Protein AF-A0A8J2H6V8-F1 (afdb_monomer)

pLDDT: mean 83.76, std 10.97, range [44.09, 97.0]

Sequence (229 aa):
MLDKIFKNINGFLVCEIEKPVNLQKLNYLKLNHKGMLHTDIIQEKVHLNEYVHLINYEDDSNKNGKIIVKICEKTFRPFFTIDQETSFYSELVKITKKVIINNDDDKNNVKISYDTIDSLEFDKILSLYNLFLRCAKDSKKYPTLPEYLEYVSRKKKFNRDLVTIFPPDVYASLEDVHSRYQNVMETVDVNKLIEVFKRYAKRLERIKEEVVLKFNNDHAFNEFITWEE

Organism: Cotesia congregata (NCBI:txid51543)

Radius of gyration: 20.96 Å; Cα contacts (8 Å, |Δi|>4): 276; chains: 1; bounding box: 56×46×58 Å

Foldseek 3Di:
DVCQFAPDDPNAGAPHGDFLVCQLVCLVVVDDPPDDDDPCSSVDQHDLVVAEDEAWAQAPPPDDDDPPFDAQLQQRAGAQAPAAQGGPQVVSQVRTWDWDWDCPPPSRDIDIDTHHDPHDPPLSYLRLSVLQLVLCLVVVHRDDLVSSVVSSCVVQQDDVNHGYHHHPCVSVVNVVSSVSSCVSPPPPRSVNSNVSCVQPVD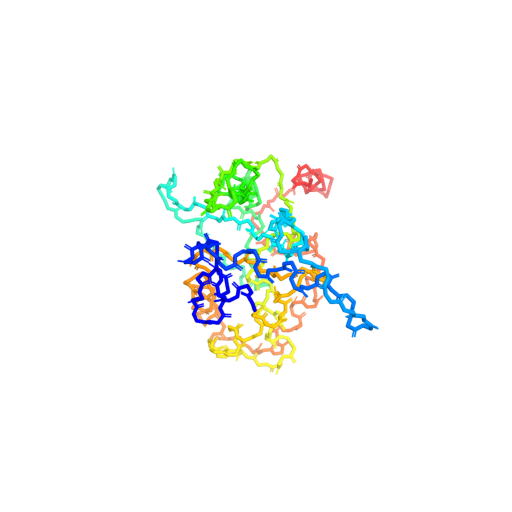VLSSNVRSPRYDDPDPVSVVVVVVVSD

Mean predicted aligned error: 7.56 Å

Structure (mmCIF, N/CA/C/O backbone):
data_AF-A0A8J2H6V8-F1
#
_entry.id   AF-A0A8J2H6V8-F1
#
loop_
_atom_site.group_PDB
_atom_site.id
_atom_site.type_symbol
_atom_site.label_atom_id
_atom_site.label_alt_id
_atom_site.label_comp_id
_atom_site.label_asym_id
_atom_site.label_entity_id
_atom_site.label_seq_id
_atom_site.pdbx_PDB_ins_code
_atom_site.Cartn_x
_atom_site.Cartn_y
_atom_site.Cartn_z
_atom_site.occupancy
_atom_site.B_iso_or_equiv
_atom_site.auth_seq_id
_atom_site.auth_comp_id
_atom_site.auth_asym_id
_atom_site.auth_atom_id
_atom_site.pdbx_PDB_model_num
ATOM 1 N N . MET A 1 1 ? -17.192 -6.902 11.670 1.00 83.69 1 MET A N 1
ATOM 2 C CA . MET A 1 1 ? -17.424 -6.124 12.908 1.00 83.69 1 MET A CA 1
ATOM 3 C C . MET A 1 1 ? -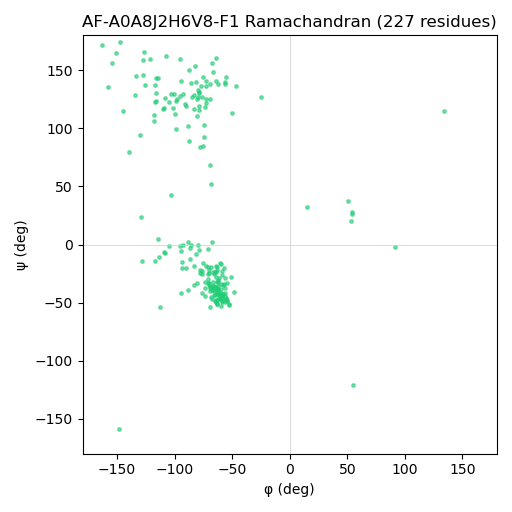16.662 -4.802 12.896 1.00 83.69 1 MET A C 1
ATOM 5 O O . MET A 1 1 ? -17.266 -3.790 13.221 1.00 83.69 1 MET A O 1
ATOM 9 N N . LEU A 1 2 ? -15.381 -4.786 12.505 1.00 90.06 2 LEU A N 1
ATOM 10 C CA . LEU A 1 2 ? -14.598 -3.548 12.342 1.00 90.06 2 LEU A CA 1
ATOM 11 C C . LEU A 1 2 ? -15.128 -2.614 11.238 1.00 90.06 2 LEU A C 1
ATOM 13 O O . LEU A 1 2 ? -15.033 -1.404 11.375 1.00 90.06 2 LEU A O 1
ATOM 17 N N . ASP A 1 3 ? -15.776 -3.164 10.212 1.00 89.75 3 ASP A N 1
ATOM 18 C CA . ASP A 1 3 ? -16.578 -2.454 9.199 1.00 89.75 3 ASP A CA 1
ATOM 19 C C . ASP A 1 3 ? -17.763 -1.661 9.766 1.00 89.75 3 ASP A C 1
ATOM 21 O O . ASP A 1 3 ? -18.329 -0.813 9.087 1.00 89.75 3 ASP A O 1
ATOM 25 N N . LYS A 1 4 ? -18.159 -1.944 11.011 1.00 88.69 4 LYS A N 1
ATOM 26 C CA . LYS A 1 4 ? -19.158 -1.168 11.747 1.00 88.69 4 LYS A CA 1
ATOM 27 C C . LYS A 1 4 ? -18.524 -0.115 12.653 1.00 88.69 4 LYS A C 1
ATOM 29 O O . LYS A 1 4 ? -19.277 0.544 13.354 1.00 88.69 4 LYS A O 1
ATOM 34 N N . ILE A 1 5 ? -17.197 -0.008 12.717 1.00 90.12 5 ILE A N 1
ATOM 35 C CA . ILE A 1 5 ? -16.459 0.943 13.568 1.00 90.12 5 ILE A CA 1
ATOM 36 C C . ILE A 1 5 ? -15.748 1.963 12.680 1.00 90.12 5 ILE A C 1
ATOM 38 O O . ILE A 1 5 ? -15.950 3.165 12.850 1.00 90.12 5 ILE A O 1
ATOM 42 N N . PHE A 1 6 ? -14.957 1.470 11.727 1.00 93.19 6 PHE A N 1
ATOM 43 C CA . PHE A 1 6 ? -14.242 2.267 10.739 1.00 93.19 6 PHE A CA 1
ATOM 44 C C . PHE A 1 6 ? -15.106 2.541 9.515 1.00 93.19 6 PHE A C 1
ATOM 46 O O . PHE A 1 6 ? -15.923 1.704 9.123 1.00 93.19 6 PHE A O 1
ATOM 53 N N . LYS A 1 7 ? -14.865 3.684 8.878 1.00 94.44 7 LYS A N 1
ATOM 54 C CA . LYS A 1 7 ? -15.446 4.014 7.581 1.00 94.44 7 LYS A CA 1
ATOM 55 C C . LYS A 1 7 ? -14.945 3.042 6.516 1.00 94.44 7 LYS A C 1
ATOM 57 O O . LYS A 1 7 ? -13.767 2.677 6.482 1.00 94.44 7 LYS A O 1
ATOM 62 N N . ASN A 1 8 ? -15.847 2.654 5.622 1.00 93.31 8 ASN A N 1
ATOM 63 C CA . ASN A 1 8 ? -15.527 1.868 4.440 1.00 93.31 8 ASN A CA 1
ATOM 64 C C . ASN A 1 8 ? -15.557 2.765 3.196 1.00 93.31 8 ASN A C 1
ATOM 66 O O . ASN A 1 8 ? -16.581 3.384 2.908 1.00 93.31 8 ASN A O 1
ATOM 70 N N . ILE A 1 9 ? -14.448 2.824 2.461 1.00 91.31 9 ILE A N 1
ATOM 71 C CA . ILE A 1 9 ? -14.343 3.523 1.179 1.00 91.31 9 ILE A CA 1
ATOM 72 C C . ILE A 1 9 ? -14.012 2.480 0.117 1.00 91.31 9 ILE A C 1
ATOM 74 O O . ILE A 1 9 ? -12.923 1.913 0.121 1.00 91.31 9 ILE A O 1
ATOM 78 N N . ASN A 1 10 ? -14.956 2.209 -0.788 1.00 88.31 10 ASN A N 1
ATOM 79 C CA . ASN A 1 10 ? -14.769 1.303 -1.928 1.00 88.31 10 ASN A CA 1
ATOM 80 C C . ASN A 1 10 ? -14.185 -0.076 -1.549 1.00 88.31 10 ASN A C 1
ATOM 82 O O . ASN A 1 10 ? -13.367 -0.639 -2.273 1.00 88.31 10 ASN A O 1
ATOM 86 N N . GLY A 1 11 ? -14.591 -0.626 -0.399 1.00 88.81 11 GLY A N 1
ATOM 87 C CA . GLY A 1 11 ? -14.127 -1.925 0.097 1.00 88.81 11 GLY A CA 1
ATOM 88 C C . GLY A 1 11 ? -12.894 -1.873 1.006 1.00 88.81 11 GLY A C 1
ATOM 89 O O . GLY A 1 11 ? -12.494 -2.920 1.522 1.00 88.81 11 GLY A O 1
ATOM 90 N N . PHE A 1 12 ? -12.317 -0.694 1.247 1.00 94.38 12 PHE A N 1
ATOM 91 C CA . PHE A 1 12 ? -11.203 -0.482 2.174 1.00 94.38 12 PHE A CA 1
ATOM 92 C C . PHE A 1 12 ? -11.707 0.089 3.499 1.00 94.38 12 PHE A C 1
ATOM 94 O O . PHE A 1 12 ? -12.433 1.080 3.515 1.00 94.38 12 PHE A O 1
ATOM 101 N N . LEU A 1 13 ? -11.311 -0.520 4.620 1.00 95.62 13 LEU A N 1
ATOM 102 C CA . LEU A 1 13 ? -11.502 0.087 5.938 1.00 95.62 13 LEU A CA 1
ATOM 103 C C . LEU A 1 13 ? -10.420 1.138 6.138 1.00 95.62 13 LEU A C 1
ATOM 105 O O . LEU A 1 13 ? -9.241 0.791 6.106 1.00 95.62 13 LEU A O 1
ATOM 109 N N . VAL A 1 14 ? -10.806 2.395 6.322 1.00 94.81 14 VAL A N 1
ATOM 110 C CA . VAL A 1 14 ? -9.852 3.505 6.427 1.00 94.81 14 VAL A CA 1
ATOM 111 C C . VAL A 1 14 ? -9.740 4.035 7.850 1.00 94.81 14 VAL A C 1
ATOM 113 O O . VAL A 1 14 ? -10.624 3.790 8.670 1.00 94.81 14 VAL A O 1
ATOM 116 N N . CYS A 1 15 ? -8.662 4.767 8.140 1.00 92.06 15 CYS A N 1
ATOM 117 C CA . CYS A 1 15 ? -8.374 5.412 9.426 1.00 92.06 15 CYS A CA 1
ATOM 118 C C . CYS A 1 15 ? -9.331 6.585 9.744 1.00 92.06 15 CYS A C 1
ATOM 120 O O . CYS A 1 15 ? -8.900 7.683 10.077 1.00 92.06 15 CYS A O 1
ATOM 122 N N . GLU A 1 16 ? -10.639 6.351 9.663 1.00 91.31 16 GLU A N 1
ATOM 123 C CA . GLU A 1 16 ? -11.709 7.261 10.067 1.00 91.31 16 GLU A CA 1
ATOM 124 C C . GLU A 1 16 ? -12.752 6.468 10.865 1.00 91.31 16 GLU A C 1
ATOM 126 O O . GLU A 1 16 ? -13.229 5.423 10.416 1.00 91.31 16 GLU A O 1
ATOM 131 N N . ILE A 1 17 ? -13.114 6.947 12.057 1.00 89.31 17 ILE A N 1
ATOM 132 C CA . ILE A 1 17 ? -14.094 6.285 12.928 1.00 89.31 17 ILE A CA 1
ATOM 133 C C . ILE A 1 17 ? -15.494 6.809 12.606 1.00 89.31 17 ILE A C 1
ATOM 135 O O . ILE A 1 17 ? -15.770 7.992 12.775 1.00 89.31 17 ILE A O 1
ATOM 139 N N . GLU A 1 18 ? -16.394 5.922 12.182 1.00 89.44 18 GLU A N 1
ATOM 140 C CA . GLU A 1 18 ? -17.784 6.274 11.865 1.00 89.44 18 GLU A CA 1
ATOM 141 C C . GLU A 1 18 ? -18.709 6.041 13.069 1.00 89.44 18 GLU A C 1
ATOM 143 O O . GLU A 1 18 ? -19.607 6.834 13.348 1.00 89.44 18 GLU A O 1
ATOM 148 N N . LYS A 1 19 ? -18.520 4.927 13.790 1.00 86.88 19 LYS A N 1
ATOM 149 C CA . LYS A 1 19 ? -19.426 4.501 14.874 1.00 86.88 19 LYS A CA 1
ATOM 150 C C . LYS A 1 19 ? -18.624 3.950 16.060 1.00 86.88 19 LYS A C 1
ATOM 152 O O . LYS A 1 19 ? -18.547 2.728 16.231 1.00 86.88 19 LYS A O 1
ATOM 157 N N . PRO A 1 20 ? -18.059 4.824 16.916 1.00 84.44 20 PRO A N 1
ATOM 158 C CA . PRO A 1 20 ? -17.198 4.415 18.032 1.00 84.44 20 PRO A CA 1
ATOM 159 C C . PRO A 1 20 ? -17.928 3.526 19.048 1.00 84.44 20 PRO A C 1
ATOM 161 O O . PRO A 1 20 ? -17.333 2.623 19.624 1.00 84.44 20 PRO A O 1
ATOM 164 N N . VAL A 1 21 ? -19.249 3.684 19.186 1.00 83.31 21 VAL A N 1
ATOM 165 C CA . VAL A 1 21 ? -20.106 2.862 20.063 1.00 83.31 21 VAL A CA 1
ATOM 166 C C . VAL A 1 21 ? -20.052 1.358 19.763 1.00 83.31 21 VAL A C 1
ATOM 168 O O . VAL A 1 21 ? -20.397 0.539 20.611 1.00 83.31 21 VAL A O 1
ATOM 171 N N . ASN A 1 22 ? -19.626 0.961 18.559 1.00 86.38 22 ASN A N 1
ATOM 172 C CA . ASN A 1 22 ? -19.495 -0.448 18.195 1.00 86.38 22 ASN A CA 1
ATOM 173 C C . ASN A 1 22 ? -18.190 -1.086 18.694 1.00 86.38 22 ASN A C 1
ATOM 175 O O . ASN A 1 22 ? -18.074 -2.307 18.605 1.00 86.38 22 ASN A O 1
ATOM 179 N N . LEU A 1 23 ? -17.252 -0.307 19.249 1.00 85.81 23 LEU A N 1
ATOM 180 C CA . LEU A 1 23 ? -15.971 -0.796 19.767 1.00 85.81 23 LEU A CA 1
ATOM 181 C C . LEU A 1 23 ? -16.167 -1.911 20.799 1.00 85.81 23 LEU A C 1
ATOM 183 O O . LEU A 1 23 ? -15.572 -2.975 20.669 1.00 85.81 23 LEU A O 1
ATOM 187 N N . GLN A 1 24 ? -17.073 -1.713 21.763 1.00 82.56 24 GLN A N 1
ATOM 188 C CA . GLN A 1 24 ? -17.358 -2.683 22.831 1.00 82.56 24 GLN A CA 1
ATOM 189 C C . GLN A 1 24 ? -17.821 -4.044 22.301 1.00 82.56 24 GLN A C 1
ATOM 191 O O . GLN A 1 24 ? -17.661 -5.063 22.967 1.00 82.56 24 GLN A O 1
ATOM 196 N N . LYS A 1 25 ? -18.362 -4.098 21.076 1.00 85.00 25 LYS A N 1
ATOM 197 C CA . LYS A 1 25 ? -18.780 -5.363 20.472 1.00 85.00 25 LYS A CA 1
ATOM 198 C C . LYS A 1 25 ? -17.585 -6.265 20.141 1.00 85.00 25 LYS A C 1
ATOM 200 O O . LYS A 1 25 ? -17.770 -7.470 20.016 1.00 85.00 25 LYS A O 1
ATOM 205 N N . LEU A 1 26 ? -16.366 -5.731 20.049 1.00 85.75 26 LEU A N 1
ATOM 206 C CA . LEU A 1 26 ? -15.169 -6.550 19.842 1.00 85.75 26 LEU A CA 1
ATOM 207 C C . LEU A 1 26 ? -14.896 -7.500 21.020 1.00 85.75 26 LEU A C 1
ATOM 209 O O . LEU A 1 26 ? -14.343 -8.570 20.788 1.00 85.75 26 LEU A O 1
ATOM 213 N N . ASN A 1 27 ? -15.388 -7.210 22.234 1.00 80.56 27 ASN A N 1
ATOM 214 C CA . ASN A 1 27 ? -15.312 -8.150 23.363 1.00 80.56 27 ASN A CA 1
ATOM 215 C C . ASN A 1 27 ? -16.005 -9.489 23.073 1.00 80.56 27 ASN A C 1
ATOM 217 O O . ASN A 1 27 ? -15.595 -10.519 23.604 1.00 80.56 27 ASN A O 1
ATOM 221 N N . TYR A 1 28 ? -16.999 -9.520 22.174 1.00 79.88 28 TYR A N 1
ATOM 222 C CA . TYR A 1 28 ? -17.628 -10.778 21.767 1.00 79.88 28 TYR A CA 1
ATOM 223 C C . TYR A 1 28 ? -16.658 -11.727 21.035 1.00 79.88 28 TYR A C 1
ATOM 225 O O . TYR A 1 28 ? -16.930 -12.923 20.970 1.00 79.88 28 TYR A O 1
ATOM 233 N N . LEU A 1 29 ? -15.530 -11.231 20.506 1.00 79.62 29 LEU A N 1
ATOM 234 C CA . LEU A 1 29 ? -14.501 -12.057 19.859 1.00 79.62 29 LEU A CA 1
ATOM 235 C C . LEU A 1 29 ? -13.629 -12.822 20.866 1.00 79.62 29 LEU A C 1
ATOM 237 O O . LEU A 1 29 ? -13.063 -13.849 20.508 1.00 79.62 29 LEU A O 1
ATOM 241 N N . LYS A 1 30 ? -13.542 -12.357 22.120 1.00 73.69 30 LYS A N 1
ATOM 242 C CA . LYS A 1 30 ? -12.790 -13.019 23.204 1.00 73.69 30 LYS A CA 1
ATOM 243 C C . LYS A 1 30 ? -13.553 -14.208 23.815 1.00 73.69 30 LYS A C 1
ATOM 245 O O . LYS A 1 30 ? -13.028 -14.917 24.671 1.00 73.69 30 LYS A O 1
ATOM 250 N N . LEU A 1 31 ? -14.798 -14.438 23.392 1.00 72.19 31 LEU A N 1
ATOM 251 C CA . LEU A 1 31 ? -15.684 -15.444 23.971 1.00 72.19 31 LEU A CA 1
ATOM 252 C C . LEU A 1 31 ? -15.377 -16.856 23.471 1.00 72.19 31 LEU A C 1
ATOM 254 O O . LEU A 1 31 ? -15.428 -17.135 22.276 1.00 72.19 31 LEU A O 1
ATOM 258 N N . ASN A 1 32 ? -15.179 -17.786 24.406 1.00 66.31 32 ASN A N 1
ATOM 259 C CA . ASN A 1 32 ? -15.188 -19.213 24.104 1.00 66.31 32 ASN A CA 1
ATOM 260 C C . ASN A 1 32 ? -16.640 -19.723 24.083 1.00 66.31 32 ASN A C 1
ATOM 262 O O . ASN A 1 32 ? -17.324 -19.712 25.104 1.00 66.31 32 ASN A O 1
ATOM 266 N N . HIS A 1 33 ? -17.110 -20.201 22.928 1.00 62.25 33 HIS A N 1
ATOM 267 C CA . HIS A 1 33 ? -18.506 -20.611 22.703 1.00 62.25 33 HIS A CA 1
ATOM 268 C C . HIS A 1 33 ? -18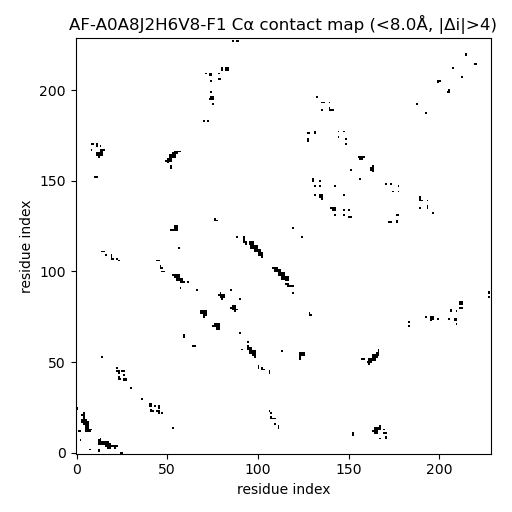.963 -21.858 23.488 1.00 62.25 33 HIS A C 1
ATOM 270 O O . HIS A 1 33 ? -20.089 -22.315 23.306 1.00 62.25 33 HIS A O 1
ATOM 276 N N . LYS A 1 34 ? -18.106 -22.446 24.331 1.00 67.44 34 LYS A N 1
ATOM 277 C CA . LYS A 1 34 ? -18.397 -23.687 25.066 1.00 67.44 34 LYS A CA 1
ATOM 278 C C . LYS A 1 34 ? -19.136 -23.492 26.403 1.00 67.44 34 LYS A C 1
ATOM 280 O O . LYS A 1 34 ? -19.418 -24.492 27.056 1.00 67.44 34 LYS A O 1
ATOM 285 N N . GLY A 1 35 ? -19.464 -22.264 26.820 1.00 62.62 35 GLY A N 1
ATOM 286 C CA . GLY A 1 35 ? -20.105 -21.992 28.119 1.00 62.62 35 GLY A CA 1
ATOM 287 C C . GLY A 1 35 ? -21.069 -20.801 28.128 1.00 62.62 35 GLY A C 1
ATOM 288 O O . GLY A 1 35 ? -21.203 -20.085 27.136 1.00 62.62 35 GLY A O 1
ATOM 289 N N . MET A 1 36 ? -21.757 -20.602 29.261 1.00 62.59 36 MET A N 1
ATOM 290 C CA . MET A 1 36 ? -22.581 -19.410 29.502 1.00 62.59 36 MET A CA 1
ATOM 291 C C . MET A 1 36 ? -21.714 -18.147 29.485 1.00 62.59 36 MET A C 1
ATOM 293 O O . MET A 1 36 ? -20.615 -18.128 30.033 1.00 62.59 36 MET A O 1
ATOM 297 N N . LEU A 1 37 ? -22.225 -17.092 28.852 1.00 62.72 37 LEU A N 1
ATOM 298 C CA . LEU A 1 37 ? -21.532 -15.814 28.735 1.00 62.72 37 LEU A CA 1
ATOM 299 C C . LEU A 1 37 ? -21.543 -15.090 30.080 1.00 62.72 37 LEU A C 1
ATOM 301 O O . LEU A 1 37 ? -22.615 -14.795 30.610 1.00 62.72 37 LEU A O 1
ATOM 305 N N . HIS A 1 38 ? -20.366 -14.772 30.611 1.00 63.44 38 HIS A N 1
ATOM 306 C CA . HIS A 1 38 ? -20.277 -13.894 31.768 1.00 63.44 38 HIS A CA 1
ATOM 307 C C . HIS A 1 38 ? -20.583 -12.441 31.350 1.00 63.44 38 HIS A C 1
ATOM 309 O O . HIS A 1 38 ? -20.159 -11.966 30.294 1.00 63.44 38 HIS A O 1
ATOM 315 N N . THR A 1 39 ? -21.387 -11.741 32.153 1.00 61.50 39 THR A N 1
ATOM 316 C CA . THR A 1 39 ? -21.876 -10.376 31.869 1.00 61.50 39 THR A CA 1
ATOM 317 C C . THR A 1 39 ? -20.796 -9.295 31.981 1.00 61.50 39 THR A C 1
ATOM 319 O O . THR A 1 39 ? -20.956 -8.197 31.452 1.00 61.50 39 THR A O 1
ATOM 322 N N . ASP A 1 40 ? -19.701 -9.600 32.667 1.00 65.38 40 ASP A N 1
ATOM 323 C CA . ASP A 1 40 ? -18.508 -8.768 32.855 1.00 65.38 40 ASP A CA 1
ATOM 324 C C . ASP A 1 40 ? -17.666 -8.609 31.575 1.00 65.38 40 ASP A C 1
ATOM 326 O O . ASP A 1 40 ? -17.013 -7.581 31.405 1.00 65.38 40 ASP A O 1
ATOM 330 N N . ILE A 1 41 ? -17.749 -9.542 30.620 1.00 65.62 41 ILE A N 1
ATOM 331 C CA . ILE A 1 41 ? -16.973 -9.502 29.364 1.00 65.62 41 ILE A CA 1
ATOM 332 C C . ILE A 1 41 ? -17.326 -8.274 28.513 1.00 65.62 41 ILE A C 1
ATOM 334 O O . ILE A 1 41 ? -16.472 -7.694 27.850 1.00 65.62 41 ILE A O 1
ATOM 338 N N . ILE A 1 42 ? -18.576 -7.804 28.565 1.00 65.75 42 ILE A N 1
ATOM 339 C CA . ILE A 1 42 ? -18.991 -6.572 27.873 1.00 65.75 42 ILE A CA 1
ATOM 340 C C . ILE A 1 42 ? -18.393 -5.327 28.556 1.00 65.75 42 ILE A C 1
ATOM 342 O O . ILE A 1 42 ? -18.197 -4.303 27.903 1.00 65.75 42 ILE A O 1
ATOM 346 N N . GLN A 1 43 ? -18.071 -5.410 29.850 1.00 68.56 43 GLN A N 1
ATOM 347 C CA . GLN A 1 43 ? -17.517 -4.297 30.624 1.00 68.56 43 GLN A CA 1
ATOM 348 C C . GLN A 1 43 ? -15.996 -4.144 30.461 1.00 68.56 43 GLN A C 1
ATOM 350 O O . GLN A 1 43 ? -15.471 -3.049 30.727 1.00 68.56 43 GLN A O 1
ATOM 355 N N . GLU A 1 44 ? -15.302 -5.191 29.994 1.00 76.81 44 GLU A N 1
ATOM 356 C CA . GLU A 1 44 ? -13.871 -5.151 29.686 1.00 76.81 44 GLU A CA 1
ATOM 357 C C . GLU A 1 44 ? -13.576 -4.043 28.668 1.00 76.81 44 GLU A C 1
ATOM 359 O O . GLU A 1 44 ? -14.337 -3.774 27.733 1.00 76.81 44 GLU A O 1
ATOM 364 N N . LYS A 1 45 ? -12.468 -3.336 28.873 1.00 78.88 45 LYS A N 1
ATOM 365 C CA . LYS A 1 45 ? -12.040 -2.301 27.944 1.00 78.88 45 LYS A CA 1
ATOM 366 C C . LYS A 1 45 ? -11.435 -2.963 26.704 1.00 78.88 45 LYS A C 1
ATOM 368 O O . LYS A 1 45 ? -10.530 -3.780 26.805 1.00 78.88 45 LYS A O 1
ATOM 373 N N . VAL A 1 46 ? -11.927 -2.583 25.531 1.00 83.81 46 VAL A N 1
ATOM 374 C CA .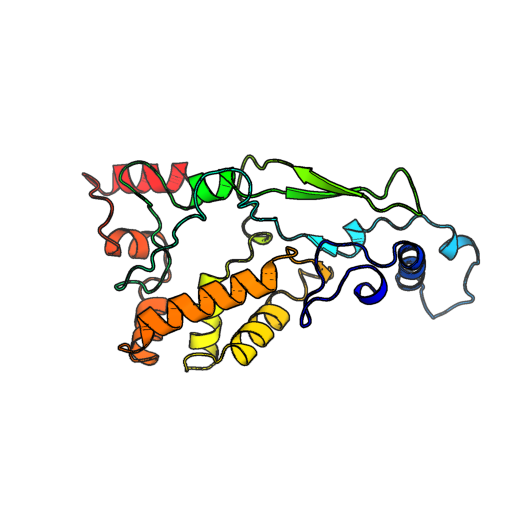 VAL A 1 46 ? -11.364 -3.016 24.248 1.00 83.81 46 VAL A CA 1
ATOM 375 C C . VAL A 1 46 ? -10.183 -2.117 23.910 1.00 83.81 46 VAL A C 1
ATOM 377 O O . VAL A 1 46 ? -10.359 -0.905 23.880 1.00 83.81 46 VAL A O 1
ATOM 380 N N . HIS A 1 47 ? -9.018 -2.677 23.594 1.00 87.31 47 HIS A N 1
ATOM 381 C CA . HIS A 1 47 ? -7.897 -1.930 23.018 1.00 87.31 47 HIS A CA 1
ATOM 382 C C . HIS A 1 47 ? -7.879 -2.162 21.506 1.00 87.31 47 HIS A C 1
ATOM 384 O O . HIS A 1 47 ? -7.653 -3.281 21.054 1.00 87.31 47 HIS A O 1
ATOM 390 N N . LEU A 1 48 ? -8.154 -1.131 20.697 1.00 88.12 48 LEU A N 1
ATOM 391 C CA . LEU A 1 48 ? -8.372 -1.329 19.255 1.00 88.12 48 LEU A CA 1
ATOM 392 C C . LEU A 1 48 ? -7.123 -1.874 18.549 1.00 88.12 48 LEU A C 1
ATOM 394 O O . LEU A 1 48 ? -7.244 -2.687 17.635 1.00 88.12 48 LEU A O 1
ATOM 398 N N . ASN A 1 49 ? -5.941 -1.496 19.043 1.00 89.50 49 ASN A N 1
ATOM 399 C CA . ASN A 1 49 ? -4.636 -1.957 18.565 1.00 89.50 49 ASN A CA 1
ATOM 400 C C . ASN A 1 49 ? -4.430 -3.483 18.692 1.00 89.50 49 ASN A C 1
ATOM 402 O O . ASN A 1 49 ? -3.555 -4.022 18.025 1.00 89.50 49 ASN A O 1
ATOM 406 N N . GLU A 1 50 ? -5.247 -4.197 19.479 1.00 90.06 50 GLU A N 1
ATOM 407 C CA . GLU A 1 50 ? -5.238 -5.671 19.540 1.00 90.06 50 GLU A CA 1
ATOM 408 C C . GLU A 1 50 ? -5.898 -6.331 18.317 1.00 90.06 50 GLU A C 1
ATOM 410 O O . GLU A 1 50 ? -5.718 -7.524 18.091 1.00 90.06 50 GLU A O 1
ATOM 415 N N . TYR A 1 51 ? -6.674 -5.578 17.529 1.00 91.31 51 TYR A N 1
ATOM 416 C CA . TYR A 1 51 ? -7.486 -6.108 16.424 1.00 91.31 51 TYR A CA 1
ATOM 417 C C . TYR A 1 51 ? -7.070 -5.573 15.054 1.00 91.31 51 TYR A C 1
ATOM 419 O O . TYR A 1 51 ? -7.517 -6.095 14.026 1.00 91.31 51 TYR A O 1
ATOM 427 N N . VAL A 1 52 ? -6.257 -4.513 15.024 1.00 93.88 52 VAL A N 1
ATOM 428 C CA . VAL A 1 52 ? -5.964 -3.766 13.800 1.00 93.88 52 VAL A CA 1
ATOM 429 C C . VAL A 1 52 ? -4.476 -3.604 13.538 1.00 93.88 52 VAL A C 1
ATOM 431 O O . VAL A 1 52 ? -3.672 -3.425 14.445 1.00 93.88 52 VAL A O 1
ATOM 434 N N . HIS A 1 53 ? -4.128 -3.609 12.256 1.00 95.06 53 HIS A N 1
ATOM 435 C CA . HIS A 1 53 ? -2.823 -3.212 11.754 1.00 95.06 53 HIS A CA 1
ATOM 436 C C . HIS A 1 53 ? -2.969 -1.894 10.993 1.00 95.06 53 HIS A C 1
ATOM 438 O O . HIS A 1 53 ? -3.668 -1.836 9.983 1.00 95.06 53 HIS A O 1
ATOM 444 N N . LEU A 1 54 ? -2.324 -0.842 11.487 1.00 94.38 54 LEU A N 1
ATOM 445 C CA . LEU A 1 54 ? -2.416 0.500 10.918 1.00 94.38 54 LEU A CA 1
ATOM 446 C C . LEU A 1 54 ? -1.309 0.706 9.887 1.00 94.38 54 LEU A C 1
ATOM 448 O O . LEU A 1 54 ? -0.127 0.593 10.215 1.00 94.38 54 LEU A O 1
ATOM 452 N N . ILE A 1 55 ? -1.706 1.007 8.655 1.00 94.25 55 ILE A N 1
ATOM 453 C CA . ILE A 1 55 ? -0.796 1.476 7.609 1.00 94.25 55 ILE A CA 1
ATOM 454 C C . ILE A 1 55 ? -0.447 2.938 7.892 1.00 94.25 55 ILE A C 1
ATOM 456 O O . ILE A 1 55 ? -1.291 3.702 8.365 1.00 94.25 55 ILE A O 1
ATOM 460 N N . ASN A 1 56 ? 0.795 3.323 7.607 1.00 90.75 56 ASN A N 1
ATOM 461 C CA . ASN A 1 56 ? 1.220 4.710 7.762 1.00 90.75 56 ASN A CA 1
ATOM 462 C C . ASN A 1 56 ? 0.495 5.625 6.763 1.00 90.75 56 ASN A C 1
ATOM 464 O O . ASN A 1 56 ? 0.154 5.211 5.657 1.00 90.75 56 ASN A O 1
ATOM 468 N N . TYR A 1 57 ? 0.264 6.871 7.166 1.00 86.44 57 TYR A N 1
ATOM 469 C CA . TYR A 1 57 ? -0.421 7.879 6.365 1.00 86.44 57 TYR A CA 1
ATOM 470 C C . TYR A 1 57 ? 0.604 8.739 5.624 1.00 86.44 57 TYR A C 1
ATOM 472 O O . TYR A 1 57 ? 1.524 9.255 6.250 1.00 86.44 57 TYR A O 1
ATOM 480 N N . GLU A 1 58 ? 0.471 8.895 4.312 1.00 84.00 58 GLU A N 1
ATOM 481 C CA . GLU A 1 58 ? 1.317 9.802 3.529 1.00 84.00 58 GLU A CA 1
ATOM 482 C C . GLU A 1 58 ? 0.653 11.189 3.541 1.00 84.00 58 GLU A C 1
ATOM 484 O O . GLU A 1 58 ? -0.358 11.416 2.880 1.00 84.00 58 GLU A O 1
ATOM 489 N N . ASP A 1 59 ? 1.164 12.105 4.371 1.00 71.75 59 ASP A N 1
ATOM 490 C CA . ASP A 1 59 ? 0.585 13.440 4.539 1.00 71.75 59 ASP A CA 1
ATOM 491 C C . ASP A 1 59 ? 1.152 14.423 3.508 1.00 71.75 59 ASP A C 1
ATOM 493 O O . ASP A 1 59 ? 2.128 15.138 3.754 1.00 71.75 59 ASP A O 1
ATOM 497 N N . ASP A 1 60 ? 0.492 14.488 2.355 1.00 63.16 60 ASP A N 1
ATOM 498 C CA . ASP A 1 60 ? 0.829 15.410 1.264 1.00 63.16 60 ASP A CA 1
ATOM 499 C C . ASP A 1 60 ? 0.498 16.887 1.579 1.00 63.16 60 ASP A C 1
ATOM 501 O O . ASP A 1 60 ? 0.799 17.777 0.777 1.00 63.16 60 ASP A O 1
ATOM 505 N N . SER A 1 61 ? -0.113 17.196 2.734 1.00 57.06 61 SER A N 1
ATOM 506 C CA . SER A 1 61 ? -0.577 18.558 3.045 1.00 57.06 61 SER A CA 1
ATOM 507 C C . SER A 1 61 ? 0.546 19.549 3.373 1.00 57.06 61 SER A C 1
ATOM 509 O O . SER A 1 61 ? 0.333 20.760 3.295 1.00 57.06 61 SER A O 1
ATOM 511 N N . ASN A 1 62 ? 1.748 19.069 3.716 1.00 45.50 62 ASN A N 1
ATOM 512 C CA . ASN A 1 62 ? 2.760 19.911 4.356 1.00 45.50 62 ASN A CA 1
ATOM 513 C C . ASN A 1 62 ? 3.807 20.573 3.443 1.00 45.50 62 ASN A C 1
ATOM 515 O O . ASN A 1 62 ? 4.544 21.408 3.960 1.00 45.50 62 ASN A O 1
ATOM 519 N N . LYS A 1 63 ? 3.882 20.318 2.121 1.00 44.53 63 LYS A N 1
ATOM 520 C CA . LYS A 1 63 ? 4.690 21.146 1.182 1.00 44.53 63 LYS A CA 1
ATOM 521 C C . LYS A 1 63 ? 4.222 21.042 -0.275 1.00 44.53 63 LYS A C 1
ATOM 523 O O . LYS A 1 63 ? 4.042 19.943 -0.767 1.00 44.53 63 LYS A O 1
ATOM 528 N N . ASN A 1 64 ? 4.128 22.190 -0.961 1.00 44.09 64 ASN A N 1
ATOM 529 C CA . ASN A 1 64 ? 4.420 22.515 -2.380 1.00 44.09 64 ASN A CA 1
ATOM 530 C C . ASN A 1 64 ? 4.604 21.417 -3.472 1.00 44.09 64 ASN A C 1
ATOM 532 O O . ASN A 1 64 ? 5.315 21.651 -4.447 1.00 44.09 64 ASN A O 1
ATOM 536 N N . GLY A 1 65 ? 3.927 20.274 -3.408 1.00 45.06 65 GLY A N 1
ATOM 537 C CA . GLY A 1 65 ? 3.884 19.286 -4.483 1.00 45.06 65 GLY A CA 1
ATOM 538 C C . GLY A 1 65 ? 4.100 17.871 -3.971 1.00 45.06 65 GLY A C 1
ATOM 539 O O . GLY A 1 65 ? 5.192 17.532 -3.528 1.00 45.06 65 GLY A O 1
ATOM 540 N N . LYS A 1 66 ? 3.055 17.048 -4.106 1.00 57.88 66 LYS A N 1
ATOM 541 C CA . LYS A 1 66 ? 3.092 15.580 -4.165 1.00 57.88 66 LYS A CA 1
ATOM 542 C C . LYS A 1 66 ? 4.452 15.094 -4.669 1.00 57.88 66 LYS A C 1
ATOM 544 O O . LYS A 1 66 ? 4.868 15.545 -5.742 1.00 57.88 66 LYS A O 1
ATOM 549 N N . ILE A 1 67 ? 5.125 14.185 -3.947 1.00 65.94 67 ILE A N 1
ATOM 550 C CA . ILE A 1 67 ? 6.378 13.583 -4.434 1.00 65.94 67 ILE A CA 1
ATOM 551 C C . ILE A 1 67 ? 6.109 13.082 -5.853 1.00 65.94 67 ILE A C 1
ATOM 553 O O . ILE A 1 67 ? 5.285 12.190 -6.074 1.00 65.94 67 ILE A O 1
ATOM 557 N N . ILE A 1 68 ? 6.754 13.701 -6.844 1.00 68.81 68 ILE A N 1
ATOM 558 C CA . ILE A 1 68 ? 6.533 13.334 -8.238 1.00 68.81 68 ILE A CA 1
ATOM 559 C C . ILE A 1 68 ? 7.248 12.010 -8.458 1.00 68.81 68 ILE A C 1
ATOM 561 O O . ILE A 1 68 ? 8.430 11.959 -8.794 1.00 68.81 68 ILE A O 1
ATOM 565 N N . VAL A 1 69 ? 6.508 10.920 -8.279 1.00 75.62 69 VAL A N 1
ATOM 566 C CA . VAL A 1 69 ? 7.031 9.584 -8.523 1.00 75.62 69 VAL A CA 1
ATOM 567 C C . VAL A 1 69 ? 7.129 9.362 -10.026 1.00 75.62 69 VAL A C 1
ATOM 569 O O . VAL A 1 69 ? 6.128 9.134 -10.717 1.00 75.62 69 VAL A O 1
ATOM 572 N N . LYS A 1 70 ? 8.355 9.455 -10.539 1.00 80.94 70 LYS A N 1
ATOM 573 C CA . LYS A 1 70 ? 8.693 9.074 -11.909 1.00 80.94 70 LYS A CA 1
ATOM 574 C C . LYS A 1 70 ? 9.003 7.581 -11.958 1.00 80.94 70 LYS A C 1
ATOM 576 O O . LYS A 1 70 ? 9.676 7.047 -11.078 1.00 80.94 70 LYS A O 1
ATOM 581 N N . ILE A 1 71 ? 8.519 6.918 -13.001 1.00 86.19 71 ILE A N 1
ATOM 582 C CA . ILE A 1 71 ? 8.814 5.511 -13.267 1.00 86.19 71 ILE A CA 1
ATOM 583 C C . ILE A 1 71 ? 10.027 5.435 -14.186 1.00 86.19 71 ILE A C 1
ATOM 585 O O . ILE A 1 71 ? 10.060 6.080 -15.230 1.00 86.19 71 ILE A O 1
ATOM 589 N N . CYS A 1 72 ? 11.016 4.634 -13.807 1.00 87.19 72 CYS A N 1
ATOM 590 C CA . CYS A 1 72 ? 12.143 4.319 -14.667 1.00 87.19 72 CYS A CA 1
ATOM 591 C C . CYS A 1 72 ? 11.692 3.356 -15.769 1.00 87.19 72 CYS A C 1
ATOM 593 O O . CYS A 1 72 ? 11.299 2.228 -15.482 1.00 87.19 72 CYS A O 1
ATOM 595 N N . GLU A 1 73 ? 11.792 3.758 -17.034 1.00 86.75 73 GLU A N 1
ATOM 596 C CA . GLU A 1 73 ? 11.390 2.930 -18.184 1.00 86.75 73 GLU A CA 1
ATOM 597 C C . GLU A 1 73 ? 12.220 1.645 -18.331 1.00 86.75 73 GLU A C 1
ATOM 599 O O . GLU A 1 73 ? 11.772 0.670 -18.929 1.00 86.75 73 GLU A O 1
ATOM 604 N N . LYS A 1 74 ? 13.427 1.610 -17.756 1.00 88.06 74 LYS A N 1
ATOM 605 C CA . LYS A 1 74 ? 14.301 0.431 -17.800 1.00 88.06 74 LYS A CA 1
ATOM 606 C C . LYS A 1 74 ? 13.926 -0.635 -16.779 1.00 88.06 74 LYS A C 1
ATOM 608 O O . LYS A 1 74 ? 14.122 -1.819 -17.035 1.00 88.06 74 LYS A O 1
ATOM 613 N N . THR A 1 75 ? 13.428 -0.223 -15.612 1.00 88.94 75 THR A N 1
ATOM 614 C CA . THR A 1 75 ? 13.140 -1.124 -14.480 1.00 88.94 75 THR A CA 1
ATOM 615 C C . THR A 1 75 ? 11.646 -1.235 -14.166 1.00 88.94 75 THR A C 1
ATOM 617 O O . THR A 1 75 ? 11.245 -2.096 -13.378 1.00 88.94 75 THR A O 1
ATOM 620 N N . PHE A 1 76 ? 10.824 -0.375 -14.776 1.00 88.56 76 PHE A N 1
ATOM 621 C CA . PHE A 1 76 ? 9.384 -0.196 -14.558 1.00 88.56 76 PHE A CA 1
ATOM 622 C C . PHE A 1 76 ? 8.989 0.055 -13.101 1.00 88.56 76 PHE A C 1
ATOM 624 O O . PHE A 1 76 ? 7.871 -0.243 -12.676 1.00 88.56 76 PHE A O 1
ATOM 631 N N . ARG A 1 77 ? 9.904 0.605 -12.306 1.00 88.06 77 ARG A N 1
ATOM 632 C CA . ARG A 1 77 ? 9.692 0.931 -10.894 1.00 88.06 77 ARG A CA 1
ATOM 633 C C . ARG A 1 77 ? 9.923 2.422 -10.662 1.00 88.06 77 ARG A C 1
ATOM 635 O O . ARG A 1 77 ? 10.595 3.052 -11.478 1.00 88.06 77 ARG A O 1
ATOM 642 N N . PRO A 1 78 ? 9.386 2.980 -9.564 1.00 87.25 78 PRO A N 1
ATOM 643 C CA . PRO A 1 78 ? 9.820 4.277 -9.069 1.00 87.25 78 PRO A CA 1
ATOM 644 C C . PRO A 1 78 ? 11.342 4.358 -9.025 1.00 87.25 78 PRO A C 1
ATOM 646 O O . PRO A 1 78 ? 11.981 3.393 -8.591 1.00 87.25 78 PRO A O 1
ATOM 649 N N . PHE A 1 79 ? 11.895 5.484 -9.469 1.00 86.06 79 PHE A N 1
ATOM 650 C CA . PHE A 1 79 ? 13.311 5.765 -9.263 1.00 86.06 79 PHE A CA 1
ATOM 651 C C . PHE A 1 79 ? 13.646 5.711 -7.770 1.00 86.06 79 PHE A C 1
ATOM 653 O O . PHE A 1 79 ? 12.877 6.181 -6.930 1.00 86.06 79 PHE A O 1
ATOM 660 N N . PHE A 1 80 ? 14.787 5.112 -7.446 1.00 83.19 80 PHE A N 1
ATOM 661 C CA . PHE A 1 80 ? 15.306 5.067 -6.086 1.00 83.19 80 PHE A CA 1
ATOM 662 C C . PHE A 1 80 ? 15.810 6.435 -5.640 1.00 83.19 80 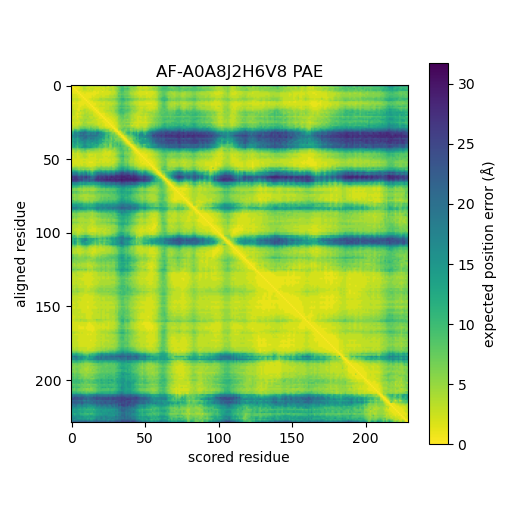PHE A C 1
ATOM 664 O O . PHE A 1 80 ? 15.677 6.770 -4.468 1.00 83.19 80 PHE A O 1
ATOM 671 N N . THR A 1 81 ? 16.358 7.227 -6.560 1.00 79.25 81 THR A N 1
ATOM 672 C CA . THR A 1 81 ? 16.843 8.578 -6.279 1.00 79.25 81 THR A CA 1
ATOM 673 C C . THR A 1 81 ? 16.073 9.635 -7.039 1.00 79.25 81 THR A C 1
ATOM 675 O O . THR A 1 81 ? 15.653 9.437 -8.181 1.00 79.25 81 THR A O 1
ATOM 678 N N . ILE A 1 82 ? 15.874 10.765 -6.370 1.00 74.62 82 ILE A N 1
ATOM 679 C CA . ILE A 1 82 ? 15.207 11.939 -6.930 1.00 74.62 82 ILE A CA 1
ATOM 680 C C . ILE A 1 82 ? 16.247 12.825 -7.626 1.00 74.62 82 ILE A C 1
ATOM 682 O O . ILE A 1 82 ? 15.991 13.338 -8.716 1.00 74.62 82 ILE A O 1
ATOM 686 N N . ASP A 1 83 ? 17.433 12.941 -7.029 1.00 72.06 83 ASP A N 1
ATOM 687 C CA . ASP A 1 83 ? 18.579 13.684 -7.550 1.00 72.06 83 ASP A CA 1
ATOM 688 C C . ASP A 1 83 ? 19.911 13.035 -7.114 1.00 72.06 83 ASP A C 1
ATOM 690 O O . ASP A 1 83 ? 19.948 11.834 -6.843 1.00 72.06 83 ASP A O 1
ATOM 694 N N . GLN A 1 84 ? 21.009 13.805 -7.129 1.00 67.06 84 GLN A N 1
ATOM 695 C CA . GLN A 1 84 ? 22.360 13.331 -6.814 1.00 67.06 84 GLN A CA 1
ATOM 696 C C . GLN A 1 84 ? 22.596 12.991 -5.338 1.00 67.06 84 GLN A C 1
ATOM 698 O O . GLN A 1 84 ? 23.510 12.225 -5.037 1.00 67.06 84 GLN A O 1
ATOM 703 N N . GLU A 1 85 ? 21.783 13.542 -4.442 1.00 70.88 85 GLU A N 1
ATOM 704 C CA . GLU A 1 85 ? 22.014 13.519 -2.995 1.00 70.88 85 GLU A CA 1
ATOM 705 C C . GLU A 1 85 ? 20.796 12.999 -2.218 1.00 70.88 85 GLU A C 1
ATOM 707 O O . GLU A 1 85 ? 20.922 12.639 -1.051 1.00 70.88 85 GLU A O 1
ATOM 712 N N . THR A 1 86 ? 19.628 12.921 -2.862 1.00 76.69 86 THR A N 1
ATOM 713 C CA . THR A 1 86 ? 18.353 12.614 -2.210 1.00 76.69 86 THR A CA 1
ATOM 714 C C . THR A 1 86 ? 17.753 11.310 -2.723 1.00 76.69 86 THR A C 1
ATOM 716 O O . THR A 1 86 ? 17.448 11.157 -3.918 1.00 76.69 86 THR A O 1
ATOM 719 N N . SER A 1 87 ? 17.510 10.371 -1.806 1.00 81.44 87 SER A N 1
ATOM 720 C CA . SER A 1 87 ? 16.741 9.169 -2.108 1.00 81.44 87 SER A CA 1
ATOM 721 C C . SER A 1 87 ? 15.234 9.434 -2.024 1.00 81.44 87 SER A C 1
ATOM 723 O O . SER A 1 87 ? 14.743 10.300 -1.297 1.00 81.44 87 SER A O 1
ATOM 725 N N . PHE A 1 88 ? 14.467 8.637 -2.764 1.00 82.25 88 PHE A N 1
ATOM 726 C CA . PHE A 1 88 ? 13.014 8.601 -2.645 1.00 82.25 88 PHE A CA 1
ATOM 727 C C . PHE A 1 88 ? 12.570 8.259 -1.215 1.00 82.25 88 PHE A C 1
ATOM 729 O O . PHE A 1 88 ? 11.545 8.756 -0.754 1.00 82.25 88 PHE A O 1
ATOM 736 N N . TYR A 1 89 ? 13.333 7.424 -0.505 1.00 82.88 89 TYR A N 1
ATOM 737 C CA . TYR A 1 89 ? 12.988 6.981 0.840 1.00 82.88 89 TYR A CA 1
ATOM 738 C C . TYR A 1 89 ? 13.187 8.081 1.880 1.00 82.88 89 TYR A C 1
ATOM 740 O O . TYR A 1 89 ? 12.335 8.218 2.756 1.00 82.88 89 TYR A O 1
ATOM 748 N N . SER A 1 90 ? 14.225 8.911 1.757 1.00 83.94 90 SER A N 1
ATOM 749 C CA . SER A 1 90 ? 14.429 10.035 2.676 1.00 83.94 90 SER A CA 1
ATOM 750 C C . SER A 1 90 ? 13.322 11.087 2.530 1.00 83.94 90 SER A C 1
ATOM 752 O O . SER A 1 90 ? 12.873 11.644 3.530 1.00 83.94 90 SER A O 1
ATOM 754 N N . GLU A 1 91 ? 12.815 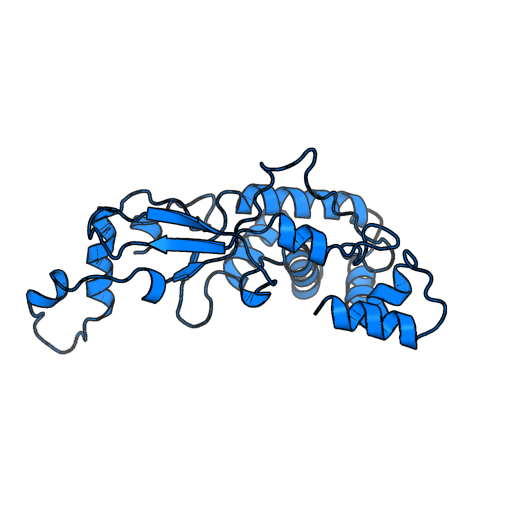11.332 1.316 1.00 84.50 91 GLU A N 1
ATOM 755 C CA . GLU A 1 91 ? 11.616 12.168 1.129 1.00 84.50 91 GLU A CA 1
ATOM 756 C C . GLU A 1 91 ? 10.348 11.484 1.645 1.00 84.50 91 GLU A C 1
ATOM 758 O O . GLU A 1 91 ? 9.528 12.125 2.304 1.00 84.50 91 GLU A O 1
ATOM 763 N N . LEU A 1 92 ? 10.211 10.173 1.424 1.00 85.19 92 LEU A N 1
ATOM 764 C CA . LEU A 1 92 ? 9.078 9.410 1.941 1.00 85.19 92 LEU A CA 1
ATOM 765 C C . LEU A 1 92 ? 9.005 9.482 3.474 1.00 85.19 92 LEU A C 1
ATOM 767 O O . LEU A 1 92 ? 7.919 9.690 4.006 1.00 85.19 92 LEU A O 1
ATOM 771 N N . VAL A 1 93 ? 10.134 9.388 4.189 1.00 88.06 93 VAL A N 1
ATOM 772 C CA . VAL A 1 93 ? 10.194 9.564 5.657 1.00 88.06 93 VAL A CA 1
ATOM 773 C C . VAL A 1 93 ? 9.619 10.915 6.080 1.00 88.06 93 VAL A C 1
ATOM 775 O O . VAL A 1 93 ? 8.828 10.975 7.019 1.00 88.06 93 VAL A O 1
ATOM 778 N N . LYS A 1 94 ? 9.965 11.997 5.372 1.00 86.62 94 LYS A N 1
ATOM 779 C CA . LYS A 1 94 ? 9.539 13.365 5.720 1.00 86.62 94 LYS A CA 1
ATOM 780 C C . LYS A 1 94 ? 8.024 13.552 5.633 1.00 86.62 94 LYS A C 1
ATOM 782 O O . LYS A 1 94 ? 7.458 14.293 6.442 1.00 86.62 94 LYS A O 1
ATOM 787 N N . ILE A 1 95 ? 7.382 12.912 4.654 1.00 85.50 95 ILE A N 1
ATOM 788 C CA . ILE A 1 95 ? 5.936 13.046 4.415 1.00 85.50 95 ILE A CA 1
ATOM 789 C C . ILE A 1 95 ? 5.107 11.965 5.114 1.00 85.50 95 ILE A C 1
ATOM 791 O O . ILE A 1 95 ? 3.914 12.147 5.346 1.00 85.50 95 ILE A O 1
ATOM 795 N N . THR A 1 96 ? 5.721 10.842 5.475 1.00 88.31 96 THR A N 1
ATOM 796 C CA . THR A 1 96 ? 5.007 9.741 6.115 1.00 88.31 96 THR A CA 1
ATOM 797 C C . THR A 1 96 ? 4.745 10.065 7.580 1.00 88.31 96 THR A C 1
ATOM 799 O O . THR A 1 96 ? 5.610 10.533 8.320 1.00 88.31 96 THR A O 1
ATOM 802 N N . LYS A 1 97 ? 3.526 9.773 8.017 1.00 91.06 97 LYS A N 1
ATOM 803 C CA . LYS A 1 97 ? 3.072 9.880 9.393 1.00 91.06 97 LYS A CA 1
ATOM 804 C C . LYS A 1 97 ? 2.694 8.514 9.929 1.00 91.06 97 LYS A C 1
ATOM 806 O O . LYS A 1 97 ? 1.996 7.728 9.283 1.00 91.06 97 LYS A O 1
ATOM 811 N N . LYS A 1 98 ? 3.107 8.251 11.160 1.00 92.06 98 LYS A N 1
ATOM 812 C CA . LYS A 1 98 ? 2.621 7.116 11.930 1.00 92.06 98 LYS A CA 1
ATOM 813 C C . LYS A 1 98 ? 1.194 7.403 12.362 1.00 92.06 98 LYS A C 1
ATOM 815 O O . LYS A 1 98 ? 0.932 8.417 13.006 1.00 92.06 98 LYS A O 1
ATOM 820 N N . VAL A 1 99 ? 0.280 6.497 12.039 1.00 92.00 99 VAL A N 1
ATOM 821 C CA . VAL A 1 99 ? -1.093 6.566 12.543 1.00 92.00 99 VAL A CA 1
ATOM 822 C C . VAL A 1 99 ? -1.117 6.003 13.957 1.00 92.00 99 VAL A C 1
ATOM 824 O O . VAL A 1 99 ? -0.689 4.871 14.196 1.00 92.00 99 VAL A O 1
ATOM 827 N N . ILE A 1 100 ? -1.623 6.794 14.896 1.00 90.62 100 ILE A N 1
ATOM 828 C CA . ILE A 1 100 ? -1.776 6.415 16.296 1.00 90.62 100 ILE A CA 1
ATOM 829 C C . ILE A 1 100 ? -3.264 6.411 16.619 1.00 90.62 100 ILE A C 1
ATOM 831 O O . ILE A 1 100 ? -3.954 7.415 16.462 1.00 90.62 100 ILE A O 1
ATOM 835 N N . ILE A 1 101 ? -3.752 5.270 17.096 1.00 88.69 101 ILE A N 1
ATOM 836 C CA . ILE A 1 101 ? -5.084 5.163 17.681 1.00 88.69 101 ILE A CA 1
ATOM 837 C C . ILE A 1 101 ? -4.930 5.144 19.195 1.00 88.69 101 ILE A C 1
ATOM 839 O O . ILE A 1 101 ? -4.345 4.211 19.750 1.00 88.69 101 ILE A O 1
ATOM 843 N N . ASN A 1 102 ? -5.492 6.161 19.845 1.00 86.25 102 ASN A N 1
ATOM 844 C CA . ASN A 1 102 ? -5.659 6.199 21.288 1.00 86.25 102 ASN A CA 1
ATOM 845 C C . ASN A 1 102 ? -7.146 6.037 21.619 1.00 86.25 102 ASN A C 1
ATOM 847 O O . ASN A 1 102 ? -7.986 6.862 21.256 1.00 86.25 102 ASN A O 1
ATOM 851 N N . ASN A 1 103 ? -7.459 4.956 22.322 1.00 84.56 103 ASN A N 1
ATOM 852 C CA . ASN A 1 103 ? -8.775 4.722 22.900 1.00 84.56 103 ASN A CA 1
ATOM 853 C C . ASN A 1 103 ? -8.672 4.360 24.392 1.00 84.56 103 ASN A C 1
ATOM 855 O O . ASN A 1 103 ? -9.546 3.690 24.952 1.00 84.56 103 ASN A O 1
ATOM 859 N N . ASP A 1 104 ? -7.567 4.774 25.022 1.00 72.06 104 ASP A N 1
ATOM 860 C CA . ASP A 1 104 ? -7.233 4.364 26.371 1.00 72.06 104 ASP A CA 1
ATOM 861 C C . ASP A 1 104 ? -7.927 5.195 27.451 1.00 72.06 104 ASP A C 1
ATOM 863 O O . ASP A 1 104 ? -8.349 4.645 28.471 1.00 72.06 104 ASP A O 1
ATOM 867 N N . ASP A 1 105 ? -8.124 6.482 27.198 1.00 69.81 105 ASP A N 1
ATOM 868 C CA . ASP A 1 105 ? -8.675 7.399 28.197 1.00 69.81 105 ASP A CA 1
ATOM 869 C C . ASP A 1 105 ? -10.213 7.491 28.154 1.00 69.81 105 ASP A C 1
ATOM 871 O O . ASP A 1 105 ? -10.839 7.878 29.138 1.00 69.81 105 ASP A O 1
ATOM 875 N N . ASP A 1 106 ? -10.848 7.105 27.038 1.00 68.94 106 ASP A N 1
ATOM 876 C CA . ASP A 1 106 ? -12.301 7.193 26.845 1.00 68.94 106 ASP A CA 1
ATOM 877 C C . ASP A 1 106 ? -12.842 6.014 26.012 1.00 68.94 106 ASP A C 1
ATOM 879 O O . ASP A 1 106 ? -12.562 5.874 24.820 1.00 68.94 106 ASP A O 1
ATOM 883 N N . LYS A 1 107 ? -13.676 5.170 26.639 1.00 62.66 107 LYS A N 1
ATOM 884 C CA . LYS A 1 107 ? -14.303 3.991 26.005 1.00 62.66 107 LYS A CA 1
ATOM 885 C C . LYS A 1 107 ? -15.241 4.348 24.844 1.00 62.66 107 LYS A C 1
ATOM 887 O O . LYS A 1 107 ? -15.563 3.468 24.046 1.00 62.66 107 LYS A O 1
ATOM 892 N N . ASN A 1 108 ? -15.698 5.596 24.767 1.00 65.44 108 ASN A N 1
ATOM 893 C CA . ASN A 1 108 ? -16.639 6.077 23.758 1.00 65.44 108 ASN A CA 1
ATOM 894 C C . ASN A 1 108 ? -15.985 6.998 22.723 1.00 65.44 108 ASN A C 1
ATOM 896 O O . ASN A 1 108 ? -16.641 7.352 21.741 1.00 65.44 108 ASN A O 1
ATOM 900 N N . ASN A 1 109 ? -14.718 7.373 22.912 1.00 73.94 109 ASN A N 1
ATOM 901 C CA . ASN A 1 109 ? -14.041 8.335 22.055 1.00 73.94 109 ASN A CA 1
ATOM 902 C C . ASN A 1 109 ? -12.687 7.792 21.595 1.00 73.94 109 ASN A C 1
ATOM 904 O O . ASN A 1 109 ? -11.668 7.913 22.271 1.00 73.94 109 ASN A O 1
ATOM 908 N N . VAL A 1 110 ? -12.696 7.177 20.415 1.00 83.38 110 VAL A N 1
ATOM 909 C CA . VAL A 1 110 ? -11.477 6.756 19.727 1.00 83.38 110 VAL A CA 1
ATOM 910 C C . VAL A 1 110 ? -10.869 7.986 19.064 1.00 83.38 110 VAL A C 1
ATOM 912 O O . VAL A 1 110 ? -11.470 8.561 18.157 1.00 83.38 110 VAL A O 1
ATOM 915 N N . LYS A 1 111 ? -9.671 8.378 19.496 1.00 86.94 111 LYS A N 1
ATOM 916 C CA . LYS A 1 111 ? -8.914 9.468 18.884 1.00 86.94 111 LYS A CA 1
ATOM 917 C C . LYS A 1 111 ? -7.881 8.891 17.930 1.00 86.94 111 LYS A C 1
ATOM 919 O O . LYS A 1 111 ? -7.061 8.062 18.319 1.00 86.94 111 LYS A O 1
ATOM 924 N N . ILE A 1 112 ? -7.927 9.350 16.685 1.00 89.00 112 ILE A N 1
ATOM 925 C CA . ILE A 1 112 ? -6.885 9.096 15.694 1.00 89.00 112 ILE A CA 1
ATOM 926 C C . ILE A 1 112 ? -5.995 10.333 15.657 1.00 89.00 112 ILE A C 1
ATOM 928 O O . ILE A 1 112 ? -6.480 11.444 15.447 1.00 89.00 112 ILE A O 1
ATOM 932 N N . SER A 1 113 ? -4.706 10.133 15.890 1.00 90.38 113 SER A N 1
ATOM 933 C CA . SER A 1 113 ? -3.676 11.158 15.775 1.00 90.38 113 SER A CA 1
ATOM 934 C C . SER A 1 113 ? -2.560 10.679 14.855 1.00 90.38 113 SER A C 1
ATOM 936 O O . SER A 1 113 ? -2.449 9.492 14.544 1.00 90.38 113 SER A O 1
ATOM 938 N N . TYR A 1 114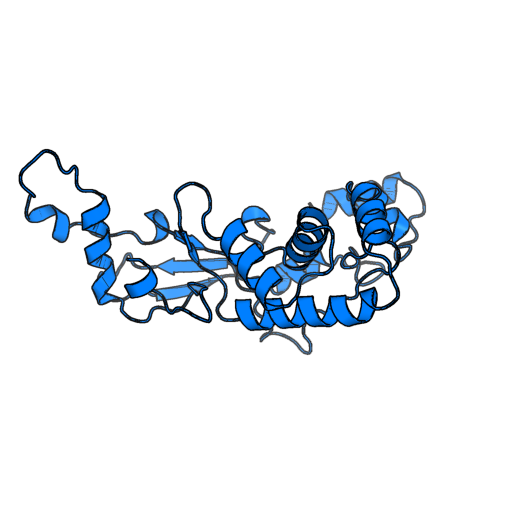 ? -1.724 11.616 14.430 1.00 91.25 114 TYR A N 1
ATOM 939 C CA . TYR A 1 114 ? -0.628 11.370 13.506 1.00 91.25 114 TYR A CA 1
ATOM 940 C C . TYR A 1 114 ? 0.663 11.877 14.131 1.00 91.25 114 TYR A C 1
ATOM 942 O O . TYR A 1 114 ? 0.672 12.959 14.715 1.00 91.25 114 TYR A O 1
ATOM 950 N N . ASP A 1 115 ? 1.730 11.098 14.001 1.00 90.75 115 ASP A N 1
ATOM 951 C CA . ASP A 1 115 ? 3.053 11.451 14.511 1.00 90.75 115 ASP A CA 1
ATOM 952 C C . ASP A 1 115 ? 4.106 11.340 13.407 1.00 90.75 115 ASP A C 1
ATOM 954 O O . ASP A 1 115 ? 3.897 10.666 12.393 1.00 90.75 115 ASP A O 1
ATOM 958 N N . THR A 1 116 ? 5.232 12.023 13.578 1.00 90.38 116 THR A N 1
ATOM 959 C CA . THR A 1 116 ? 6.388 11.863 12.693 1.00 90.38 116 THR A CA 1
ATOM 960 C C . THR A 1 116 ? 7.009 10.480 12.852 1.00 90.38 116 THR A C 1
ATOM 962 O O . THR A 1 116 ? 6.860 9.825 13.883 1.00 90.38 116 THR A O 1
ATOM 965 N N . ILE A 1 117 ? 7.705 10.031 11.812 1.00 88.31 117 ILE A N 1
ATOM 966 C CA . ILE A 1 117 ? 8.533 8.829 11.871 1.00 88.31 117 ILE A CA 1
ATOM 967 C C . ILE A 1 117 ? 9.997 9.211 11.699 1.00 88.31 117 ILE A C 1
ATOM 969 O O . ILE A 1 117 ? 10.321 10.085 10.899 1.00 88.31 117 ILE A O 1
ATOM 973 N N . ASP A 1 118 ? 10.865 8.506 12.416 1.00 85.69 118 ASP A N 1
ATOM 974 C CA . ASP A 1 118 ? 12.316 8.635 12.261 1.00 85.69 118 ASP A CA 1
ATOM 975 C C . ASP A 1 118 ? 12.878 7.592 11.279 1.00 85.69 118 ASP A C 1
ATOM 977 O O . ASP A 1 118 ? 14.010 7.702 10.824 1.00 85.69 118 ASP A O 1
ATOM 981 N N . SER A 1 119 ? 12.090 6.561 10.949 1.00 86.75 119 SER A N 1
ATOM 982 C CA . SER A 1 119 ? 12.463 5.487 10.023 1.00 86.75 119 SER A CA 1
ATOM 983 C C . SER A 1 119 ? 11.236 4.842 9.374 1.00 86.75 119 SER A C 1
ATOM 985 O O . SER A 1 119 ? 10.127 4.880 9.914 1.00 86.75 119 SER A O 1
ATOM 987 N N . LEU A 1 120 ? 11.429 4.237 8.199 1.00 84.31 120 LEU A N 1
ATOM 988 C CA . LEU A 1 120 ? 10.366 3.567 7.450 1.00 84.31 120 LEU A CA 1
ATOM 989 C C . LEU A 1 120 ? 10.084 2.161 7.994 1.00 84.31 120 LEU A C 1
ATOM 991 O O . LEU A 1 120 ? 10.833 1.215 7.758 1.00 84.31 120 LEU A O 1
ATOM 995 N N . GLU A 1 121 ? 8.922 1.988 8.620 1.00 87.75 121 GLU A N 1
ATOM 996 C CA . GLU A 1 121 ? 8.363 0.666 8.923 1.00 87.75 121 GLU A CA 1
ATOM 997 C C . GLU A 1 121 ? 7.799 0.036 7.632 1.00 87.75 121 GLU A C 1
ATOM 999 O O . GLU A 1 121 ? 6.619 0.179 7.308 1.00 87.75 121 GLU A O 1
ATOM 1004 N N . PHE A 1 122 ? 8.652 -0.622 6.835 1.00 82.81 122 PHE A N 1
ATOM 1005 C CA . PHE A 1 122 ? 8.292 -1.115 5.493 1.00 82.81 122 PHE A CA 1
ATOM 1006 C C . PHE A 1 122 ? 7.081 -2.059 5.452 1.00 82.81 122 PHE A C 1
ATOM 1008 O O . PHE A 1 122 ? 6.381 -2.108 4.438 1.00 82.81 122 PHE A O 1
ATOM 1015 N N . ASP A 1 123 ? 6.811 -2.813 6.518 1.00 84.62 123 ASP A N 1
ATOM 1016 C CA . ASP A 1 123 ? 5.619 -3.661 6.608 1.00 84.62 123 ASP A CA 1
ATOM 1017 C C . ASP A 1 123 ? 4.321 -2.834 6.656 1.00 84.62 123 ASP A C 1
ATOM 1019 O O . ASP A 1 123 ? 3.315 -3.244 6.061 1.00 84.62 123 ASP A O 1
ATOM 1023 N N . LYS A 1 124 ? 4.388 -1.640 7.259 1.00 88.06 124 LYS A N 1
ATOM 1024 C CA . LYS A 1 124 ? 3.315 -0.637 7.332 1.00 88.06 124 LYS A CA 1
ATOM 1025 C C . LYS A 1 124 ? 3.257 0.306 6.139 1.00 88.06 124 LYS A C 1
ATOM 1027 O O . LYS A 1 124 ? 2.338 1.117 6.067 1.00 88.06 124 LYS A O 1
ATOM 1032 N N . ILE A 1 125 ? 4.180 0.201 5.185 1.00 86.69 125 ILE A N 1
ATOM 1033 C CA . ILE A 1 125 ? 4.101 0.947 3.928 1.00 86.69 125 ILE A CA 1
ATOM 1034 C C . ILE A 1 125 ? 3.221 0.183 2.944 1.00 86.69 125 ILE A C 1
ATOM 1036 O O . ILE A 1 125 ? 3.430 -0.998 2.616 1.00 86.69 125 ILE A O 1
ATOM 1040 N N . LEU A 1 126 ? 2.225 0.883 2.411 1.00 84.12 126 LEU A N 1
ATOM 1041 C CA . LEU A 1 126 ? 1.425 0.388 1.309 1.00 84.12 126 LEU A CA 1
ATOM 1042 C C . LEU A 1 126 ? 2.237 0.569 0.024 1.00 84.12 126 LEU A C 1
ATOM 1044 O O . LEU A 1 126 ? 2.128 1.571 -0.659 1.00 84.12 126 LEU A O 1
ATOM 1048 N N . SER A 1 127 ? 3.121 -0.384 -0.291 1.00 88.19 127 SER A N 1
ATOM 1049 C CA . SER A 1 127 ? 4.006 -0.308 -1.466 1.00 88.19 127 SER A CA 1
ATOM 1050 C C . SER A 1 127 ? 3.240 -0.445 -2.797 1.00 88.19 127 SER A C 1
ATOM 1052 O O . SER A 1 127 ? 3.387 -1.452 -3.499 1.00 88.19 127 SER A O 1
ATOM 1054 N N . LEU A 1 128 ? 2.416 0.547 -3.147 1.00 91.94 128 LEU A N 1
ATOM 1055 C CA . LEU A 1 128 ? 1.437 0.524 -4.239 1.00 91.94 128 LEU A CA 1
ATOM 1056 C C . LEU A 1 128 ? 2.058 0.115 -5.579 1.00 91.94 128 LEU A C 1
ATOM 1058 O O . LEU A 1 128 ? 1.634 -0.863 -6.188 1.00 91.94 128 LEU A O 1
ATOM 1062 N N . TYR A 1 129 ? 3.152 0.761 -5.984 1.00 91.25 129 TYR A N 1
ATOM 1063 C CA . TYR A 1 129 ? 3.861 0.431 -7.226 1.00 91.25 129 TYR A CA 1
ATOM 1064 C C . TYR A 1 129 ? 4.300 -1.039 -7.292 1.00 91.25 129 TYR A C 1
ATOM 1066 O O . TYR A 1 129 ? 4.154 -1.715 -8.309 1.00 91.25 129 TYR A O 1
ATOM 1074 N N . ASN A 1 130 ? 4.799 -1.582 -6.180 1.00 91.50 130 ASN A N 1
ATOM 1075 C CA . ASN A 1 130 ? 5.184 -2.989 -6.108 1.00 91.50 130 ASN A CA 1
ATOM 1076 C C . ASN A 1 130 ? 3.961 -3.921 -6.137 1.00 91.50 130 ASN A C 1
ATOM 1078 O O . ASN A 1 130 ? 4.040 -5.004 -6.718 1.00 91.50 130 ASN A O 1
ATOM 1082 N N . LEU A 1 131 ? 2.838 -3.523 -5.534 1.00 95.19 131 LEU A N 1
ATOM 1083 C CA . LEU A 1 131 ? 1.588 -4.283 -5.597 1.00 95.19 131 LEU A CA 1
ATOM 1084 C C . LEU A 1 131 ? 1.026 -4.321 -7.022 1.00 95.19 131 LEU A C 1
ATOM 1086 O O . LEU A 1 131 ? 0.613 -5.397 -7.452 1.00 95.19 131 LEU A O 1
ATOM 1090 N N . PHE A 1 132 ? 1.092 -3.215 -7.768 1.00 94.56 132 PHE A N 1
ATOM 1091 C CA . PHE A 1 132 ? 0.693 -3.166 -9.177 1.00 94.56 132 PHE A CA 1
ATOM 1092 C C . PHE A 1 132 ? 1.520 -4.137 -10.026 1.00 94.56 132 PHE A C 1
ATOM 1094 O O . PHE A 1 132 ? 0.973 -5.014 -10.694 1.00 94.56 132 PHE A O 1
ATOM 1101 N N . LEU A 1 133 ? 2.852 -4.057 -9.936 1.00 93.12 133 LEU A N 1
ATOM 1102 C CA . LEU A 1 133 ? 3.752 -4.939 -10.688 1.00 93.12 133 LEU A CA 1
ATOM 1103 C C . LEU A 1 133 ? 3.537 -6.419 -10.346 1.00 93.12 133 LEU A C 1
ATOM 1105 O O . LEU A 1 133 ? 3.582 -7.281 -11.224 1.00 93.12 133 LEU A O 1
ATOM 1109 N N . ARG A 1 134 ? 3.272 -6.731 -9.071 1.00 94.75 134 ARG A N 1
ATOM 1110 C CA . ARG A 1 134 ? 2.921 -8.094 -8.652 1.00 94.75 134 ARG A CA 1
ATOM 1111 C C . ARG A 1 134 ? 1.563 -8.528 -9.194 1.00 94.75 134 ARG A C 1
ATOM 1113 O O . ARG A 1 134 ? 1.449 -9.670 -9.615 1.00 94.75 134 ARG A O 1
ATOM 1120 N N . CYS A 1 135 ? 0.569 -7.643 -9.222 1.00 95.81 135 CYS A N 1
ATOM 1121 C CA . CYS A 1 135 ? -0.729 -7.923 -9.832 1.00 95.81 135 CYS A CA 1
ATOM 1122 C C . CYS A 1 135 ? -0.565 -8.291 -11.313 1.00 95.81 135 CYS A C 1
ATOM 1124 O O . CYS A 1 135 ? -1.059 -9.333 -11.748 1.00 95.81 135 CYS A O 1
ATOM 1126 N N . ALA A 1 136 ? 0.218 -7.503 -12.057 1.00 93.62 136 ALA A N 1
ATOM 1127 C CA . ALA A 1 136 ? 0.497 -7.769 -13.463 1.00 93.62 136 ALA A CA 1
ATOM 1128 C C . ALA A 1 136 ? 1.249 -9.094 -13.673 1.00 93.62 136 ALA A C 1
ATOM 1130 O O . ALA A 1 136 ? 0.908 -9.890 -14.547 1.00 93.62 136 ALA A O 1
ATOM 1131 N N . LYS A 1 137 ? 2.243 -9.377 -12.824 1.00 93.88 137 LYS A N 1
ATOM 1132 C CA . LYS A 1 137 ? 2.996 -10.636 -12.858 1.00 93.88 137 LYS A CA 1
ATOM 1133 C C . LYS A 1 137 ? 2.128 -11.856 -12.547 1.00 93.88 137 LYS A C 1
ATOM 1135 O O . LYS A 1 137 ? 2.222 -12.854 -13.259 1.00 93.88 137 LYS A O 1
ATOM 1140 N N . ASP A 1 138 ? 1.329 -11.791 -11.485 1.00 95.62 138 ASP A N 1
ATOM 1141 C CA . ASP A 1 138 ? 0.501 -12.906 -11.020 1.00 95.62 138 ASP A CA 1
ATOM 1142 C C . ASP A 1 138 ? -0.626 -13.205 -12.024 1.00 95.62 138 ASP A C 1
ATOM 1144 O O . ASP A 1 138 ? -0.939 -14.369 -12.269 1.00 95.62 138 ASP A O 1
ATOM 1148 N N . SER A 1 139 ? -1.200 -12.168 -12.645 1.00 94.31 139 SER A N 1
ATOM 1149 C CA . SER A 1 139 ? -2.259 -12.298 -13.659 1.00 94.31 139 SER A CA 1
ATOM 1150 C C . SER A 1 139 ? -1.745 -12.499 -15.090 1.00 94.31 139 SER A C 1
ATOM 1152 O O . SER A 1 139 ? -2.528 -12.852 -15.970 1.00 94.31 139 SER A O 1
ATOM 1154 N N . LYS A 1 140 ? -0.441 -12.294 -15.330 1.00 93.75 140 LYS A N 1
ATOM 1155 C CA . LYS A 1 140 ? 0.208 -12.300 -16.655 1.00 93.75 140 LYS A CA 1
ATOM 1156 C C . LYS A 1 140 ? -0.433 -11.340 -17.670 1.00 93.75 140 LYS A C 1
ATOM 1158 O O . LYS A 1 140 ? -0.377 -11.587 -18.871 1.00 93.75 140 LYS A O 1
ATOM 1163 N N . LYS A 1 141 ? -1.041 -10.252 -17.196 1.00 93.12 141 LYS A N 1
ATOM 1164 C CA . LYS A 1 141 ? -1.628 -9.180 -18.012 1.00 93.12 141 LYS A CA 1
ATOM 1165 C C . LYS A 1 141 ? -1.566 -7.853 -17.260 1.00 93.12 141 LYS A C 1
ATOM 1167 O O . LYS A 1 141 ? -1.378 -7.845 -16.049 1.00 93.12 141 LYS A O 1
ATOM 1172 N N . TYR A 1 142 ? -1.756 -6.735 -17.949 1.00 92.62 142 TYR A N 1
ATOM 1173 C CA . TYR A 1 142 ? -1.966 -5.460 -17.264 1.00 92.62 142 TYR A CA 1
ATOM 1174 C C . TYR A 1 142 ? -3.333 -5.466 -16.569 1.00 92.62 142 TYR A C 1
ATOM 1176 O O . TYR A 1 142 ? -4.332 -5.759 -17.232 1.00 92.62 142 TYR A O 1
ATOM 1184 N N . PRO A 1 143 ? -3.400 -5.199 -15.251 1.00 94.69 143 PRO A N 1
ATOM 1185 C CA . PRO A 1 143 ? -4.668 -5.222 -14.544 1.00 94.69 143 PRO A CA 1
ATOM 1186 C C . PRO A 1 143 ? -5.520 -4.009 -14.924 1.00 94.69 143 PRO A C 1
ATOM 1188 O O . PRO A 1 143 ? -5.037 -2.876 -15.024 1.00 94.69 143 PRO A O 1
ATOM 1191 N N . THR A 1 144 ? -6.819 -4.235 -15.075 1.00 95.44 144 THR A N 1
ATOM 1192 C CA . THR A 1 144 ? -7.803 -3.148 -15.016 1.00 95.44 144 THR A CA 1
ATOM 1193 C C . THR A 1 144 ? -7.801 -2.520 -13.616 1.00 95.44 144 THR A C 1
ATOM 1195 O O . THR A 1 144 ? -7.343 -3.138 -12.651 1.00 95.44 144 THR A O 1
ATOM 1198 N N . LEU A 1 145 ? -8.319 -1.296 -13.477 1.00 95.38 145 LEU A N 1
ATOM 1199 C CA . LEU A 1 145 ? -8.402 -0.643 -12.167 1.00 95.38 145 LEU A CA 1
ATOM 1200 C C . LEU A 1 145 ? -9.164 -1.512 -11.140 1.00 95.38 145 LEU A C 1
ATOM 1202 O O . LEU A 1 145 ? -8.607 -1.745 -10.067 1.00 95.38 145 LEU A O 1
ATOM 1206 N N . PRO A 1 146 ? -10.344 -2.096 -11.450 1.00 96.38 146 PRO A N 1
ATOM 1207 C CA . PRO A 1 146 ? -11.028 -3.003 -10.524 1.00 96.38 146 PRO A CA 1
ATOM 1208 C C . PRO A 1 146 ? -10.187 -4.216 -10.106 1.00 96.38 146 PRO A C 1
ATOM 1210 O O . PRO A 1 146 ? -10.138 -4.545 -8.923 1.00 96.38 146 PRO A O 1
ATOM 1213 N N . GLU A 1 147 ? -9.473 -4.847 -11.045 1.00 96.88 147 GLU A N 1
ATOM 1214 C CA . GLU A 1 147 ? -8.599 -5.991 -10.742 1.00 96.88 147 GLU A CA 1
ATOM 1215 C C . GLU A 1 147 ? -7.438 -5.595 -9.824 1.00 96.88 147 GLU A C 1
ATOM 1217 O O . GLU A 1 147 ? -7.062 -6.353 -8.927 1.00 96.88 147 GLU A O 1
ATOM 1222 N N . TYR A 1 148 ? -6.876 -4.400 -10.017 1.00 96.56 148 TYR A N 1
ATOM 1223 C CA . TYR A 1 148 ? -5.811 -3.884 -9.166 1.00 96.56 148 TYR A CA 1
ATOM 1224 C C . TYR A 1 148 ? -6.310 -3.570 -7.748 1.00 96.56 148 TYR A C 1
ATOM 1226 O O . TYR A 1 148 ? -5.677 -3.987 -6.772 1.00 96.56 148 TYR A O 1
ATOM 1234 N N . LEU A 1 149 ? -7.464 -2.907 -7.625 1.00 96.19 149 LEU A N 1
ATOM 1235 C CA . LEU A 1 149 ? -8.108 -2.611 -6.342 1.00 96.19 149 LEU A CA 1
ATOM 1236 C C . LEU A 1 149 ? -8.412 -3.897 -5.561 1.00 96.19 149 LEU A C 1
ATOM 1238 O O . LEU A 1 149 ? -8.041 -4.018 -4.389 1.00 96.19 149 LEU A O 1
ATOM 1242 N N . GLU A 1 150 ? -9.024 -4.886 -6.219 1.00 96.12 150 GLU A N 1
ATOM 1243 C CA . GLU A 1 150 ? -9.320 -6.189 -5.617 1.00 96.12 150 GLU A CA 1
ATOM 1244 C C . GLU A 1 150 ? -8.034 -6.900 -5.179 1.00 96.12 150 GLU A C 1
ATOM 1246 O O . GLU A 1 150 ? -7.945 -7.437 -4.069 1.00 96.12 150 GLU A O 1
ATOM 1251 N N . TYR A 1 151 ? -7.003 -6.874 -6.026 1.00 97.00 151 TYR A N 1
ATOM 1252 C CA . TYR A 1 151 ? -5.720 -7.491 -5.722 1.00 97.00 151 TYR A CA 1
ATOM 1253 C C . TYR A 1 151 ? -5.065 -6.875 -4.479 1.00 97.00 151 TYR A C 1
ATOM 1255 O O . TYR A 1 151 ? -4.593 -7.616 -3.610 1.00 97.00 151 TYR A O 1
ATOM 1263 N N . VAL A 1 152 ? -5.048 -5.543 -4.372 1.00 96.31 152 VAL A N 1
ATOM 1264 C CA . VAL A 1 152 ? -4.489 -4.824 -3.217 1.00 96.31 152 VAL A CA 1
ATOM 1265 C C . VAL A 1 152 ? -5.290 -5.133 -1.964 1.00 96.31 152 VAL A C 1
ATOM 1267 O O . VAL A 1 152 ? -4.692 -5.545 -0.967 1.00 96.31 152 VAL A O 1
ATOM 1270 N N . SER A 1 153 ? -6.621 -5.025 -2.037 1.00 94.12 153 SER A N 1
ATOM 1271 C CA . SER A 1 153 ? -7.515 -5.369 -0.931 1.00 94.12 153 SER A CA 1
ATOM 1272 C C . SER A 1 153 ? -7.219 -6.781 -0.433 1.00 94.12 153 SER A C 1
ATOM 1274 O O . SER A 1 153 ? -6.881 -6.959 0.730 1.00 94.12 153 SER A O 1
ATOM 1276 N N . ARG A 1 154 ? -7.182 -7.786 -1.316 1.00 94.50 154 ARG A N 1
ATOM 1277 C CA . ARG A 1 154 ? -6.899 -9.179 -0.938 1.00 94.50 154 ARG A CA 1
ATOM 1278 C C . ARG A 1 154 ? -5.510 -9.381 -0.328 1.00 94.50 154 ARG A C 1
ATOM 1280 O O . ARG A 1 154 ? -5.381 -10.133 0.634 1.00 94.50 154 ARG A O 1
ATOM 1287 N N . LYS A 1 155 ? -4.463 -8.763 -0.887 1.00 94.62 155 LYS A N 1
ATOM 1288 C CA . LYS A 1 155 ? -3.072 -8.964 -0.429 1.00 94.62 155 LYS A CA 1
ATOM 1289 C C . LYS A 1 155 ? -2.748 -8.230 0.868 1.00 94.62 155 LYS A C 1
ATOM 1291 O O . LYS A 1 155 ? -1.823 -8.647 1.559 1.00 94.62 155 LYS A O 1
ATOM 1296 N N . LYS A 1 156 ? -3.459 -7.143 1.165 1.00 94.19 156 LYS A N 1
ATOM 1297 C CA . LYS A 1 156 ? -3.224 -6.295 2.337 1.00 94.19 156 LYS A CA 1
ATOM 1298 C C . LYS A 1 156 ? -4.376 -6.323 3.335 1.00 94.19 156 LYS A C 1
ATOM 1300 O O . LYS A 1 156 ? -4.306 -5.591 4.297 1.00 94.19 156 LYS A O 1
ATOM 1305 N N . LYS A 1 157 ? -5.412 -7.149 3.144 1.00 93.69 157 LYS A N 1
ATOM 1306 C CA . LYS A 1 157 ? -6.586 -7.214 4.036 1.00 93.69 157 LYS A CA 1
ATOM 1307 C C . LYS A 1 157 ? -6.223 -7.500 5.493 1.00 93.69 157 LYS A C 1
ATOM 1309 O O . LYS A 1 157 ? -6.875 -6.990 6.401 1.00 93.69 157 LYS A O 1
ATOM 1314 N N . PHE A 1 158 ? -5.227 -8.358 5.689 1.00 94.06 158 PHE A N 1
ATOM 1315 C CA . PHE A 1 158 ? -4.793 -8.817 6.996 1.00 94.06 158 PHE A CA 1
ATOM 1316 C C . PHE A 1 158 ? -3.271 -8.753 7.103 1.00 94.06 158 PHE A C 1
ATOM 1318 O O . PHE A 1 158 ? -2.560 -9.050 6.137 1.00 94.06 158 PHE A O 1
ATOM 1325 N N . ASN A 1 159 ? -2.783 -8.428 8.296 1.00 93.38 159 ASN A N 1
ATOM 1326 C CA . ASN A 1 159 ? -1.398 -8.633 8.693 1.00 93.38 159 ASN A CA 1
ATOM 1327 C C . ASN A 1 159 ? -1.395 -9.605 9.874 1.00 93.38 159 ASN A C 1
ATOM 1329 O O . ASN A 1 159 ? -1.797 -9.243 10.980 1.00 93.38 159 ASN A O 1
ATOM 1333 N N . ARG A 1 160 ? -0.975 -10.850 9.612 1.00 91.25 160 ARG A N 1
ATOM 1334 C CA . ARG A 1 160 ? -1.182 -11.984 10.525 1.00 91.25 160 ARG A CA 1
ATOM 1335 C C . ARG A 1 160 ? -2.676 -12.099 10.852 1.00 91.25 160 ARG A C 1
ATOM 1337 O O . ARG A 1 160 ? -3.476 -12.212 9.927 1.00 91.25 160 ARG A O 1
ATOM 1344 N N . ASP A 1 161 ? -3.037 -12.000 12.124 1.00 91.31 161 ASP A N 1
ATOM 1345 C CA . ASP A 1 161 ? -4.416 -12.109 12.602 1.00 91.31 161 ASP A CA 1
ATOM 1346 C C . ASP A 1 161 ? -5.123 -10.745 12.716 1.00 91.31 161 ASP A C 1
ATOM 1348 O O . ASP A 1 161 ? -6.295 -10.676 13.085 1.00 91.31 161 ASP A O 1
ATOM 1352 N N . LEU A 1 162 ? -4.431 -9.648 12.386 1.00 93.69 162 LEU A N 1
ATOM 1353 C CA . LEU A 1 162 ? -4.948 -8.286 12.508 1.00 93.69 162 LEU A CA 1
ATOM 1354 C C . LEU A 1 162 ? -5.557 -7.802 11.194 1.00 93.69 162 LEU A C 1
ATOM 1356 O O . LEU A 1 162 ? -4.996 -8.013 10.115 1.00 93.69 162 LEU A O 1
ATOM 1360 N N . VAL A 1 163 ? -6.677 -7.085 11.279 1.00 94.94 163 VAL A N 1
ATOM 1361 C CA . VAL A 1 163 ? -7.301 -6.453 10.109 1.00 94.94 163 VAL A CA 1
ATOM 1362 C C . VAL A 1 163 ? -6.560 -5.175 9.762 1.00 94.94 163 VAL A C 1
ATOM 1364 O O . VAL A 1 163 ? -6.325 -4.329 10.620 1.00 94.94 163 VAL A O 1
ATOM 1367 N N . THR A 1 164 ? -6.201 -5.012 8.497 1.00 96.19 164 THR A N 1
ATOM 1368 C CA . THR A 1 164 ? -5.494 -3.815 8.056 1.00 96.19 164 THR A CA 1
ATOM 1369 C C . THR A 1 164 ? -6.448 -2.643 7.879 1.00 96.19 164 THR A C 1
ATOM 1371 O O . THR A 1 164 ? -7.484 -2.767 7.223 1.00 96.19 164 THR A O 1
ATOM 1374 N N . ILE A 1 165 ? -6.072 -1.507 8.458 1.00 96.00 165 ILE A N 1
ATOM 1375 C CA . ILE A 1 165 ? -6.756 -0.227 8.303 1.00 96.00 165 ILE A CA 1
ATOM 1376 C C . ILE A 1 165 ? -5.869 0.667 7.442 1.00 96.00 165 ILE A C 1
ATOM 1378 O O . ILE A 1 165 ? -4.673 0.825 7.702 1.00 96.00 165 ILE A O 1
ATOM 1382 N N . PHE A 1 166 ? -6.464 1.187 6.377 1.00 95.12 166 PHE A N 1
ATOM 1383 C CA . PHE A 1 166 ? -5.787 1.899 5.308 1.00 95.12 166 PHE A CA 1
ATOM 1384 C C . PHE A 1 166 ? -5.817 3.421 5.520 1.00 95.12 166 PHE A C 1
ATOM 1386 O O . PHE A 1 166 ? -6.695 3.937 6.217 1.00 95.12 166 PHE A O 1
ATOM 1393 N N . PRO A 1 167 ? -4.905 4.160 4.873 1.00 92.12 167 PRO A N 1
ATOM 1394 C CA . PRO A 1 167 ? -4.990 5.611 4.757 1.00 92.12 167 PRO A CA 1
ATOM 1395 C C . PRO A 1 167 ? -6.336 6.053 4.149 1.00 92.12 167 PRO A C 1
ATOM 1397 O O . PRO A 1 167 ? -6.853 5.353 3.273 1.00 92.12 167 PRO A O 1
ATOM 1400 N N . PRO A 1 168 ? -6.919 7.190 4.574 1.00 90.06 168 PRO A N 1
ATOM 1401 C CA . PRO A 1 168 ? -8.174 7.711 4.015 1.00 90.06 168 PRO A CA 1
ATOM 1402 C C . PRO A 1 168 ? -8.168 7.897 2.492 1.00 90.06 168 PRO A C 1
ATOM 1404 O O . PRO A 1 168 ? -9.183 7.696 1.827 1.00 90.06 168 PRO A O 1
ATOM 1407 N N . ASP A 1 169 ? -7.013 8.238 1.933 1.00 89.44 169 ASP A N 1
ATOM 1408 C CA . ASP A 1 169 ? -6.770 8.521 0.521 1.00 89.44 169 ASP A CA 1
ATOM 1409 C C . ASP A 1 169 ? -6.413 7.271 -0.307 1.00 89.44 169 ASP A C 1
ATOM 1411 O O . ASP A 1 169 ? -6.188 7.378 -1.513 1.00 89.44 169 ASP A O 1
ATOM 1415 N N . VAL A 1 170 ? -6.400 6.074 0.300 1.00 92.38 170 VAL A N 1
ATOM 1416 C CA . VAL A 1 170 ? -5.919 4.827 -0.328 1.00 92.38 170 VAL A CA 1
ATOM 1417 C C . VAL A 1 170 ? -6.479 4.584 -1.727 1.00 92.38 170 VAL A C 1
ATOM 1419 O O . VAL A 1 170 ? -5.756 4.150 -2.622 1.00 92.38 170 VAL A O 1
ATOM 1422 N N . TYR A 1 171 ? -7.766 4.863 -1.927 1.00 92.56 171 TYR A N 1
ATOM 1423 C CA . TYR A 1 171 ? -8.430 4.649 -3.204 1.00 92.56 171 TYR A CA 1
ATOM 1424 C C . TYR A 1 171 ? -7.896 5.602 -4.284 1.00 92.56 171 TYR A C 1
ATOM 1426 O O . TYR A 1 171 ? -7.517 5.147 -5.360 1.00 92.56 171 TYR A O 1
ATOM 1434 N N . ALA A 1 172 ? -7.775 6.897 -3.975 1.00 90.62 172 ALA A N 1
ATOM 1435 C CA . ALA A 1 172 ? -7.218 7.889 -4.895 1.00 90.62 172 ALA A CA 1
ATOM 1436 C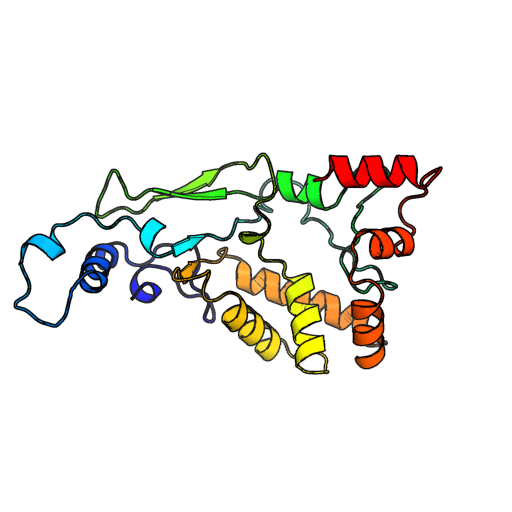 C . ALA A 1 172 ? -5.741 7.593 -5.214 1.00 90.62 172 ALA A C 1
ATOM 1438 O O . ALA A 1 172 ? -5.305 7.696 -6.361 1.00 90.62 172 ALA A O 1
ATOM 1439 N N . SER A 1 173 ? -4.979 7.145 -4.216 1.00 90.44 173 SER A N 1
ATOM 1440 C CA . SER A 1 173 ? -3.579 6.747 -4.382 1.00 90.44 173 SER A CA 1
ATOM 1441 C C . SER A 1 173 ? -3.429 5.496 -5.263 1.00 90.44 173 SER A C 1
ATOM 1443 O O . SER A 1 173 ? -2.510 5.408 -6.081 1.00 90.44 173 SER A O 1
ATOM 1445 N N . LEU A 1 174 ? -4.366 4.546 -5.184 1.00 93.50 174 LEU A N 1
ATOM 1446 C CA . LEU A 1 174 ? -4.435 3.398 -6.095 1.00 93.50 174 LEU A CA 1
ATOM 1447 C C . LEU A 1 174 ? -4.759 3.811 -7.538 1.00 93.50 174 LEU A C 1
ATOM 1449 O O . LEU A 1 174 ? -4.115 3.314 -8.467 1.00 93.50 174 LEU A O 1
ATOM 1453 N N . GLU A 1 175 ? -5.714 4.720 -7.728 1.00 93.31 175 GLU A N 1
ATOM 1454 C CA . GLU A 1 175 ? -6.071 5.260 -9.046 1.00 93.31 175 GLU A CA 1
ATOM 1455 C C . GLU A 1 175 ? -4.906 6.008 -9.706 1.00 93.31 175 GLU A C 1
ATOM 1457 O O . GLU A 1 175 ? -4.637 5.809 -10.894 1.00 93.31 175 GLU A O 1
ATOM 1462 N N . ASP A 1 176 ? -4.165 6.811 -8.938 1.00 90.69 176 ASP A N 1
ATOM 1463 C CA . ASP A 1 176 ? -2.987 7.535 -9.429 1.00 90.69 176 ASP A CA 1
ATOM 1464 C C . ASP A 1 176 ? -1.901 6.569 -9.924 1.00 90.69 176 ASP A C 1
ATOM 1466 O O . ASP A 1 176 ? -1.375 6.730 -11.027 1.00 90.69 176 ASP A O 1
ATOM 1470 N N . VAL A 1 177 ? -1.601 5.516 -9.156 1.00 92.25 177 VAL A N 1
ATOM 1471 C CA . VAL A 1 177 ? -0.611 4.501 -9.552 1.00 92.25 177 VAL A CA 1
ATOM 1472 C C . VAL A 1 177 ? -1.054 3.735 -10.793 1.00 92.25 177 VAL A C 1
ATOM 1474 O O . VAL A 1 177 ? -0.240 3.510 -11.692 1.00 92.25 177 VAL A O 1
ATOM 1477 N N . HIS A 1 178 ? -2.328 3.344 -10.860 1.00 94.19 178 HIS A N 1
ATOM 1478 C CA . HIS A 1 178 ? -2.883 2.671 -12.035 1.00 94.19 178 HIS A CA 1
ATOM 1479 C C . HIS A 1 178 ? -2.729 3.543 -13.286 1.00 94.19 178 HIS A C 1
ATOM 1481 O O . HIS A 1 178 ? -2.137 3.097 -14.270 1.00 94.19 178 HIS A O 1
ATOM 1487 N N . SER A 1 179 ? -3.136 4.811 -13.198 1.00 91.38 179 SER A N 1
ATOM 1488 C CA . SER A 1 179 ? -3.056 5.781 -14.297 1.00 91.38 179 SER A CA 1
ATOM 1489 C C . SER A 1 179 ? -1.615 6.020 -14.763 1.00 91.38 179 SER A C 1
ATOM 1491 O O . SER A 1 179 ? -1.340 6.039 -15.963 1.00 91.38 179 SER A O 1
ATOM 1493 N N . ARG A 1 180 ? -0.655 6.141 -13.831 1.00 88.62 180 ARG A N 1
ATOM 1494 C CA . ARG A 1 180 ? 0.777 6.272 -14.169 1.00 88.62 180 ARG A CA 1
ATOM 1495 C C . ARG A 1 180 ? 1.279 5.088 -14.981 1.00 88.62 180 ARG A C 1
ATOM 1497 O O . ARG A 1 180 ? 2.016 5.272 -15.946 1.00 88.62 180 ARG A O 1
ATOM 1504 N N . TYR A 1 181 ? 0.902 3.879 -14.580 1.00 89.75 181 TYR A N 1
ATOM 1505 C CA . TYR A 1 181 ? 1.350 2.678 -15.265 1.00 89.75 181 TYR A CA 1
ATOM 1506 C C . TYR A 1 181 ? 0.667 2.467 -16.609 1.00 89.75 181 TYR A C 1
ATOM 1508 O O . TYR A 1 181 ? 1.340 1.997 -17.521 1.00 89.75 181 TYR A O 1
ATOM 1516 N N . GLN A 1 182 ? -0.597 2.870 -16.776 1.00 85.88 182 GLN A N 1
ATOM 1517 C CA . GLN A 1 182 ? -1.233 2.860 -18.096 1.00 85.88 182 GLN A CA 1
ATOM 1518 C C . GLN A 1 182 ? -0.402 3.656 -19.110 1.00 85.88 182 GLN A C 1
ATOM 1520 O O . GLN A 1 182 ? -0.023 3.102 -20.138 1.00 85.88 182 GLN A O 1
ATOM 1525 N N . ASN A 1 183 ? 0.014 4.876 -18.759 1.00 77.94 183 ASN A N 1
ATOM 1526 C CA . ASN A 1 183 ? 0.814 5.728 -19.648 1.00 77.94 183 ASN A CA 1
ATOM 1527 C C . ASN A 1 183 ? 2.185 5.125 -20.009 1.00 77.94 183 ASN A C 1
ATOM 1529 O O . ASN A 1 183 ? 2.647 5.253 -21.138 1.00 77.94 183 ASN A O 1
ATOM 1533 N N . VAL A 1 184 ? 2.858 4.472 -19.056 1.00 72.62 184 VAL A N 1
ATOM 1534 C CA . VAL A 1 184 ? 4.202 3.897 -19.275 1.00 72.62 184 VAL A CA 1
ATOM 1535 C C . VAL A 1 184 ? 4.144 2.580 -20.060 1.00 72.62 184 VAL A C 1
ATOM 1537 O O . VAL A 1 184 ? 5.128 2.183 -20.682 1.00 72.62 184 VAL A O 1
ATOM 1540 N N . MET A 1 185 ? 3.014 1.873 -20.022 1.00 74.25 185 MET A N 1
ATOM 1541 C CA . MET A 1 185 ? 2.925 0.477 -20.461 1.00 74.25 185 MET A CA 1
ATOM 1542 C C . MET A 1 185 ? 2.155 0.266 -21.764 1.00 74.25 185 MET A C 1
ATOM 1544 O O . MET A 1 185 ? 2.210 -0.841 -22.291 1.00 74.25 185 MET A O 1
ATOM 1548 N N . GLU A 1 186 ? 1.522 1.297 -22.334 1.00 70.00 186 GLU A N 1
ATOM 1549 C CA . GLU A 1 186 ? 0.881 1.226 -23.663 1.00 70.00 186 GLU A CA 1
ATOM 1550 C C . GLU A 1 186 ? 1.804 0.663 -24.758 1.00 70.00 186 GLU A C 1
ATOM 1552 O O . GLU A 1 186 ? 1.341 0.047 -25.716 1.00 70.00 186 GLU A O 1
ATOM 1557 N N . THR A 1 187 ? 3.118 0.833 -24.610 1.00 72.81 187 THR A N 1
ATOM 1558 C CA . THR A 1 187 ? 4.126 0.432 -25.603 1.00 72.81 187 THR A CA 1
ATOM 1559 C C . THR A 1 187 ? 4.910 -0.829 -25.224 1.00 72.81 187 THR A C 1
ATOM 1561 O O . THR A 1 187 ? 5.778 -1.271 -25.982 1.00 72.81 187 THR A O 1
ATOM 1564 N N . VAL A 1 188 ? 4.637 -1.427 -24.059 1.00 84.81 188 VAL A N 1
ATOM 1565 C CA . VAL A 1 188 ? 5.446 -2.512 -23.488 1.00 84.81 188 VAL A CA 1
ATOM 1566 C C . VAL A 1 188 ? 4.629 -3.796 -23.402 1.00 84.81 188 VAL A C 1
ATOM 1568 O O . VAL A 1 188 ? 3.534 -3.819 -22.860 1.00 84.81 188 VAL A O 1
ATOM 1571 N N . ASP A 1 189 ? 5.187 -4.899 -23.903 1.00 89.56 189 ASP A N 1
ATOM 1572 C CA . ASP A 1 189 ? 4.583 -6.219 -23.722 1.00 89.56 189 ASP A CA 1
ATOM 1573 C C . ASP A 1 189 ? 4.669 -6.676 -22.255 1.00 89.56 189 ASP A C 1
ATOM 1575 O O . ASP A 1 189 ? 5.711 -6.555 -21.599 1.00 89.56 189 ASP A O 1
ATOM 1579 N N . VAL A 1 190 ? 3.594 -7.277 -21.742 1.00 90.38 190 VAL A N 1
ATOM 1580 C CA . VAL A 1 190 ? 3.539 -7.718 -20.342 1.00 90.38 190 VAL A CA 1
ATOM 1581 C C . VAL A 1 190 ? 4.589 -8.786 -20.013 1.00 90.38 190 VAL A C 1
ATOM 1583 O O . VAL A 1 190 ? 5.097 -8.822 -18.890 1.00 90.38 190 VAL A O 1
ATOM 1586 N N . ASN A 1 191 ? 4.993 -9.634 -20.965 1.00 91.38 191 ASN A N 1
ATOM 1587 C CA . ASN A 1 191 ? 6.055 -10.611 -20.715 1.00 91.38 191 ASN A CA 1
ATOM 1588 C C . ASN A 1 191 ? 7.408 -9.919 -20.562 1.00 91.38 191 ASN A C 1
ATOM 1590 O O . ASN A 1 191 ? 8.178 -10.296 -19.676 1.00 91.38 191 ASN A O 1
ATOM 1594 N N . LYS A 1 192 ? 7.661 -8.860 -21.345 1.00 91.38 192 LYS A N 1
ATOM 1595 C CA . LYS A 1 192 ? 8.850 -8.011 -21.189 1.00 91.38 192 LYS A CA 1
ATOM 1596 C C . LYS A 1 192 ? 8.868 -7.339 -19.817 1.00 91.38 192 LYS A C 1
ATOM 1598 O O . LYS A 1 192 ? 9.901 -7.356 -19.150 1.00 91.38 192 LYS A O 1
ATOM 1603 N N . LEU A 1 193 ? 7.730 -6.822 -19.343 1.00 89.94 193 LEU A N 1
ATOM 1604 C CA . LEU A 1 193 ? 7.618 -6.312 -17.971 1.00 89.94 193 LEU A CA 1
ATOM 1605 C C . LEU A 1 193 ? 7.999 -7.385 -16.943 1.00 89.94 193 LEU A C 1
ATOM 1607 O O . LEU A 1 193 ? 8.783 -7.126 -16.029 1.00 89.94 193 LEU A O 1
ATOM 1611 N N . ILE A 1 194 ? 7.431 -8.586 -17.070 1.00 90.50 194 ILE A N 1
ATOM 1612 C CA . ILE A 1 194 ? 7.660 -9.691 -16.131 1.00 90.50 194 ILE A CA 1
ATOM 1613 C C . ILE A 1 194 ? 9.132 -10.114 -16.127 1.00 90.50 194 ILE A C 1
ATOM 1615 O O . ILE A 1 194 ? 9.676 -10.421 -15.062 1.00 90.50 194 ILE A O 1
ATOM 1619 N N . GLU A 1 195 ? 9.780 -10.136 -17.290 1.00 92.19 195 GLU A N 1
ATOM 1620 C CA . GLU A 1 195 ? 11.205 -10.424 -17.427 1.00 92.19 195 GLU A CA 1
ATOM 1621 C C . GLU A 1 195 ? 12.055 -9.370 -16.710 1.00 92.19 195 GLU A C 1
ATOM 1623 O O . GLU A 1 195 ? 12.855 -9.720 -15.839 1.00 92.19 195 GLU A O 1
ATOM 1628 N N . VAL A 1 196 ? 11.817 -8.085 -16.986 1.00 90.44 196 VAL A N 1
ATOM 1629 C CA . VAL A 1 196 ? 12.510 -6.962 -16.335 1.00 90.44 196 VAL A CA 1
ATOM 1630 C C . VAL A 1 196 ? 12.300 -6.993 -14.820 1.00 90.44 196 VAL A C 1
ATOM 1632 O O . VAL A 1 196 ? 13.253 -6.864 -14.051 1.00 90.44 196 VAL A O 1
ATOM 1635 N N . PHE A 1 197 ? 11.075 -7.255 -14.363 1.00 86.62 197 PHE A N 1
ATOM 1636 C CA . PHE A 1 197 ? 10.755 -7.355 -12.940 1.00 86.62 197 PHE A CA 1
ATOM 1637 C C . PHE A 1 197 ? 11.508 -8.492 -12.232 1.00 86.62 197 PHE A C 1
ATOM 1639 O O . PHE A 1 197 ? 11.869 -8.347 -11.061 1.00 86.62 197 PHE A O 1
ATOM 1646 N N . LYS A 1 198 ? 11.737 -9.622 -12.918 1.00 87.94 198 LYS A N 1
ATOM 1647 C CA . LYS A 1 198 ? 12.549 -10.739 -12.404 1.00 87.94 198 LYS A CA 1
ATOM 1648 C C . LYS A 1 198 ? 14.038 -10.405 -12.427 1.00 87.94 198 LYS A C 1
ATOM 1650 O O . LYS A 1 198 ? 14.719 -10.683 -11.445 1.00 87.94 198 LYS A O 1
ATOM 1655 N N . ARG A 1 199 ? 14.520 -9.809 -13.522 1.00 89.06 199 ARG A N 1
ATOM 1656 C CA . ARG A 1 199 ? 15.923 -9.422 -13.706 1.00 89.06 199 ARG A CA 1
ATOM 1657 C C . ARG A 1 199 ? 16.375 -8.428 -12.641 1.00 89.06 199 ARG A C 1
ATOM 1659 O O . ARG A 1 199 ? 17.417 -8.628 -12.040 1.00 89.06 199 ARG A O 1
ATOM 1666 N N . TYR A 1 200 ? 15.560 -7.416 -12.354 1.00 88.31 200 TYR A N 1
ATOM 1667 C CA . TYR A 1 200 ? 15.853 -6.380 -11.360 1.00 88.31 200 TYR A CA 1
ATOM 1668 C C . TYR A 1 200 ? 15.077 -6.602 -10.053 1.00 88.31 200 TYR A C 1
ATOM 1670 O O . TYR A 1 200 ? 14.507 -5.675 -9.466 1.00 88.31 200 TYR A O 1
ATOM 1678 N N . ALA A 1 201 ? 15.014 -7.861 -9.602 1.00 82.00 201 ALA A N 1
ATOM 1679 C CA . ALA A 1 201 ? 14.415 -8.208 -8.315 1.00 82.00 201 ALA A CA 1
ATOM 1680 C C . ALA A 1 201 ? 15.263 -7.698 -7.140 1.00 82.00 201 ALA A C 1
ATOM 1682 O O . ALA A 1 201 ? 14.709 -7.270 -6.125 1.00 82.00 201 ALA A O 1
ATOM 1683 N N . LYS A 1 202 ? 16.595 -7.712 -7.285 1.00 83.94 202 LYS A N 1
ATOM 1684 C CA . LYS A 1 202 ? 17.512 -7.157 -6.289 1.00 83.94 202 LYS A CA 1
ATOM 1685 C C . LYS A 1 202 ? 17.592 -5.640 -6.424 1.00 83.94 202 LYS A C 1
ATOM 1687 O O . LYS A 1 202 ? 17.797 -5.109 -7.514 1.00 83.94 202 LYS A O 1
ATOM 1692 N N . ARG A 1 203 ? 17.486 -4.950 -5.287 1.00 80.19 203 ARG A N 1
ATOM 1693 C CA . ARG A 1 203 ? 17.555 -3.484 -5.187 1.00 80.19 203 ARG A CA 1
ATOM 1694 C C . ARG A 1 203 ? 18.848 -2.931 -5.802 1.00 80.19 203 ARG A C 1
ATOM 1696 O O . ARG A 1 203 ? 18.783 -2.008 -6.598 1.00 80.19 203 ARG A O 1
ATOM 1703 N N . LEU A 1 204 ? 19.992 -3.539 -5.497 1.00 82.44 204 LEU A N 1
ATOM 1704 C CA . LEU A 1 204 ? 21.314 -3.076 -5.933 1.00 82.44 204 LEU A CA 1
ATOM 1705 C C . LEU A 1 204 ? 21.470 -3.108 -7.466 1.00 82.44 204 LEU A C 1
ATOM 1707 O O . LEU A 1 204 ? 21.854 -2.116 -8.078 1.00 82.44 204 LEU A O 1
ATOM 1711 N N . GLU A 1 205 ? 21.094 -4.225 -8.094 1.00 82.94 205 GLU A N 1
ATOM 1712 C CA . GLU A 1 205 ? 21.097 -4.385 -9.558 1.00 82.94 205 GLU A CA 1
ATOM 1713 C C . GLU A 1 205 ? 20.114 -3.414 -10.230 1.00 82.94 205 GLU A C 1
ATOM 1715 O O . GLU A 1 205 ? 20.415 -2.859 -11.284 1.00 82.94 205 GLU A O 1
ATOM 1720 N N . ARG A 1 206 ? 18.958 -3.170 -9.599 1.00 85.12 206 ARG A N 1
ATOM 1721 C CA . ARG A 1 206 ? 17.953 -2.220 -10.086 1.00 85.12 206 ARG A CA 1
ATOM 1722 C C . ARG A 1 206 ? 18.487 -0.790 -10.130 1.00 85.12 206 ARG A C 1
ATOM 1724 O O . ARG A 1 206 ? 18.375 -0.144 -11.162 1.00 85.12 206 ARG A O 1
ATOM 1731 N N . ILE A 1 207 ? 19.064 -0.308 -9.032 1.00 83.06 207 ILE A N 1
ATOM 1732 C CA . ILE A 1 207 ? 19.497 1.092 -8.913 1.00 83.06 207 ILE A CA 1
ATOM 1733 C C . ILE A 1 207 ? 20.651 1.393 -9.876 1.00 83.06 207 ILE A C 1
ATOM 1735 O O . ILE A 1 207 ? 20.670 2.451 -10.499 1.00 83.06 207 ILE A O 1
ATOM 1739 N N . LYS A 1 208 ? 21.565 0.434 -10.082 1.00 82.31 208 LYS A N 1
ATOM 1740 C CA . LYS A 1 208 ? 22.623 0.552 -11.099 1.00 82.31 208 LYS A CA 1
ATOM 1741 C C . LYS A 1 208 ? 22.061 0.770 -12.509 1.00 82.31 208 LYS A C 1
ATOM 1743 O O . LYS A 1 208 ? 22.649 1.505 -13.296 1.00 82.31 208 LYS A O 1
ATOM 1748 N N . GLU A 1 209 ? 20.920 0.160 -12.828 1.00 86.12 209 GLU A N 1
ATOM 1749 C CA . GLU A 1 209 ? 20.282 0.279 -14.144 1.00 86.12 209 GLU A CA 1
ATOM 1750 C C . GLU A 1 209 ? 19.516 1.596 -14.337 1.00 86.12 209 GLU A C 1
ATOM 1752 O O . GLU A 1 209 ? 19.303 2.019 -15.472 1.00 86.12 209 GLU A O 1
ATOM 1757 N N . GLU A 1 210 ? 19.113 2.269 -13.259 1.00 84.12 210 GLU A N 1
ATOM 1758 C CA . GLU A 1 210 ? 18.381 3.538 -13.341 1.00 84.12 210 GLU A CA 1
ATOM 1759 C C . GLU A 1 210 ? 19.246 4.670 -13.937 1.00 84.12 210 GLU A C 1
ATOM 1761 O O . GLU A 1 210 ? 18.703 5.588 -14.548 1.00 84.12 210 GLU A O 1
ATOM 1766 N N . VAL A 1 211 ? 20.583 4.579 -13.825 1.00 72.00 211 VAL A N 1
ATOM 1767 C CA . VAL A 1 211 ? 21.598 5.533 -14.348 1.00 72.00 211 VAL A CA 1
ATOM 1768 C C . VAL A 1 211 ? 21.367 6.994 -13.915 1.00 72.00 211 VAL A C 1
ATOM 1770 O O . VAL A 1 211 ? 21.882 7.923 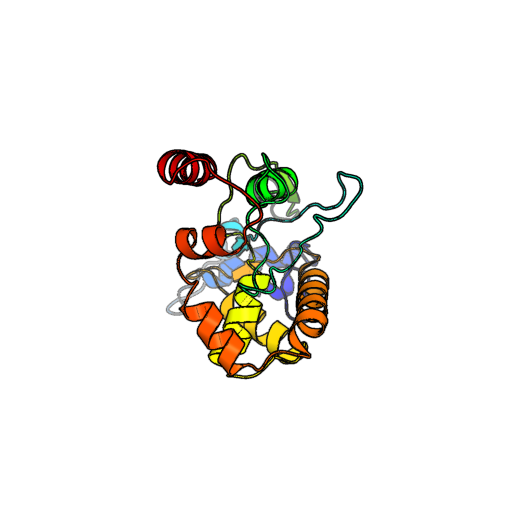-14.534 1.00 72.00 211 VAL A O 1
ATOM 1773 N N . VAL A 1 212 ? 20.610 7.225 -12.840 1.00 68.25 212 VAL A N 1
ATOM 1774 C CA . VAL A 1 212 ? 20.383 8.572 -12.283 1.00 68.25 212 VAL A CA 1
ATOM 1775 C C . VAL A 1 212 ? 21.613 9.051 -11.514 1.00 68.25 212 VAL A C 1
ATOM 1777 O O . VAL A 1 212 ? 22.034 10.196 -11.661 1.00 68.25 212 VAL A O 1
ATOM 1780 N N . LEU A 1 213 ? 22.230 8.154 -10.742 1.00 66.31 213 LEU A N 1
ATOM 1781 C CA . LEU A 1 213 ? 23.448 8.420 -9.987 1.00 66.31 213 LEU A CA 1
ATOM 1782 C C . LEU A 1 213 ? 24.670 7.818 -10.673 1.00 66.31 213 LEU A C 1
ATOM 1784 O O . LEU A 1 213 ? 24.699 6.629 -10.999 1.00 66.31 213 LEU A O 1
ATOM 1788 N N . LYS A 1 214 ? 25.709 8.637 -10.847 1.00 65.06 214 LYS A N 1
ATOM 1789 C CA . LYS A 1 214 ? 27.043 8.171 -11.230 1.00 65.06 214 LYS A CA 1
ATOM 1790 C C . LYS A 1 214 ? 27.894 8.078 -9.973 1.00 65.06 214 LYS A C 1
ATOM 1792 O O . LYS A 1 214 ? 28.417 9.081 -9.504 1.00 65.06 214 LYS A O 1
ATOM 1797 N N . PHE A 1 215 ? 28.028 6.874 -9.435 1.00 68.81 215 PHE A N 1
ATOM 1798 C CA . PHE A 1 215 ? 28.984 6.610 -8.366 1.00 68.81 215 PHE A CA 1
ATOM 1799 C C . PHE A 1 215 ? 30.374 6.402 -8.957 1.00 68.81 215 PHE A C 1
ATOM 1801 O O . PHE A 1 215 ? 30.529 5.742 -9.985 1.00 68.81 215 PHE A O 1
ATOM 1808 N N . ASN A 1 216 ? 31.392 6.942 -8.289 1.00 71.12 216 ASN A N 1
ATOM 1809 C CA . ASN A 1 216 ? 32.782 6.821 -8.733 1.00 71.12 216 ASN A CA 1
ATOM 1810 C C . ASN A 1 216 ? 33.299 5.372 -8.654 1.00 71.12 216 ASN A C 1
ATOM 1812 O O . ASN A 1 216 ? 34.250 5.021 -9.348 1.00 71.12 216 ASN A O 1
ATOM 1816 N N . ASN A 1 217 ? 32.696 4.538 -7.800 1.00 77.19 217 ASN A N 1
ATOM 1817 C CA . ASN A 1 217 ? 32.991 3.115 -7.648 1.00 77.19 217 ASN A CA 1
ATOM 1818 C C . ASN A 1 217 ? 31.850 2.392 -6.897 1.00 77.19 217 ASN A C 1
ATOM 1820 O O . ASN A 1 217 ? 30.948 3.025 -6.345 1.00 77.19 217 ASN A O 1
ATOM 1824 N N . ASP A 1 218 ? 31.919 1.059 -6.853 1.00 77.94 218 ASP A N 1
ATOM 1825 C CA . ASP A 1 218 ? 30.943 0.210 -6.154 1.00 77.94 218 ASP A CA 1
ATOM 1826 C C . ASP A 1 218 ? 30.933 0.406 -4.625 1.00 77.94 218 ASP A C 1
ATOM 1828 O O . ASP A 1 218 ? 29.915 0.144 -3.990 1.00 77.94 218 ASP A O 1
ATOM 1832 N N . HIS A 1 219 ? 32.029 0.883 -4.023 1.00 80.31 219 HIS A N 1
ATOM 1833 C CA . HIS A 1 219 ? 32.110 1.125 -2.579 1.00 80.31 219 HIS A CA 1
ATOM 1834 C C . HIS A 1 219 ? 31.230 2.303 -2.157 1.00 80.31 219 HIS A C 1
ATOM 1836 O O . HIS A 1 219 ? 30.351 2.135 -1.319 1.00 80.31 219 HIS A O 1
ATOM 1842 N N . ALA A 1 220 ? 31.405 3.460 -2.802 1.00 76.50 220 ALA A N 1
ATOM 1843 C CA . ALA A 1 220 ? 30.606 4.659 -2.550 1.00 76.50 220 ALA A CA 1
ATOM 1844 C C . ALA A 1 220 ? 29.111 4.411 -2.802 1.00 76.50 220 ALA A C 1
ATOM 1846 O O . ALA A 1 220 ? 28.252 4.944 -2.104 1.00 76.50 220 ALA A O 1
ATOM 1847 N N . PHE A 1 221 ? 28.797 3.561 -3.783 1.00 75.12 221 PHE A N 1
ATOM 1848 C CA . PHE A 1 221 ? 27.428 3.129 -4.019 1.00 75.12 221 PHE A CA 1
ATOM 1849 C C . PHE A 1 221 ? 26.864 2.313 -2.851 1.00 75.12 221 PHE A C 1
ATOM 1851 O O . PHE A 1 221 ? 25.767 2.596 -2.377 1.00 75.12 221 PHE A O 1
ATOM 1858 N N . ASN A 1 222 ? 27.608 1.317 -2.365 1.00 79.06 222 ASN A N 1
ATOM 1859 C CA . ASN A 1 222 ? 27.162 0.479 -1.254 1.00 79.06 222 ASN A CA 1
ATOM 1860 C C . ASN A 1 222 ? 27.018 1.273 0.051 1.00 79.06 222 ASN A C 1
ATOM 1862 O O . ASN A 1 222 ? 26.072 1.026 0.796 1.00 79.06 222 ASN A O 1
ATOM 1866 N N . GLU A 1 223 ? 27.908 2.234 0.313 1.00 80.94 223 GLU A N 1
ATOM 1867 C CA . GLU A 1 223 ? 27.799 3.134 1.467 1.00 80.94 223 GLU A CA 1
ATOM 1868 C C . GLU A 1 223 ? 26.509 3.954 1.421 1.00 80.94 223 GLU A C 1
ATOM 1870 O O . GLU A 1 223 ? 25.777 3.983 2.406 1.00 80.94 223 GLU A O 1
ATOM 1875 N N . PHE A 1 224 ? 26.182 4.541 0.264 1.00 77.38 224 PHE A N 1
ATOM 1876 C CA . PHE A 1 224 ? 24.940 5.295 0.086 1.00 77.38 224 PHE A CA 1
ATOM 1877 C C . PHE A 1 224 ? 23.696 4.431 0.333 1.00 77.38 224 PHE A C 1
ATOM 1879 O O . PHE A 1 224 ? 22.799 4.835 1.063 1.00 77.38 224 PHE A O 1
ATOM 1886 N N . ILE A 1 225 ? 23.653 3.215 -0.223 1.00 74.94 225 ILE A N 1
ATOM 1887 C CA . ILE A 1 225 ? 22.513 2.307 -0.015 1.00 74.94 225 ILE A CA 1
ATOM 1888 C C . ILE A 1 225 ? 22.385 1.875 1.446 1.00 74.94 225 ILE A C 1
ATOM 1890 O O . ILE A 1 225 ? 21.268 1.782 1.935 1.00 74.94 225 ILE A O 1
ATOM 1894 N N . THR A 1 226 ? 23.504 1.614 2.124 1.00 76.00 226 THR A N 1
ATOM 1895 C CA . THR A 1 226 ? 23.499 1.182 3.531 1.00 76.00 226 THR A CA 1
ATOM 1896 C C . THR A 1 226 ? 23.082 2.315 4.466 1.00 76.00 226 THR A C 1
ATOM 1898 O O . THR A 1 226 ? 22.455 2.056 5.481 1.00 76.00 226 THR A O 1
ATOM 1901 N N . TRP A 1 227 ? 23.423 3.565 4.143 1.00 73.38 227 TRP A N 1
ATOM 1902 C CA . TRP A 1 227 ? 23.031 4.727 4.945 1.00 73.38 227 TRP A CA 1
ATOM 1903 C C . TRP A 1 227 ? 21.530 5.047 4.853 1.00 73.38 227 TRP A C 1
ATOM 1905 O O . TRP A 1 227 ? 20.954 5.567 5.802 1.00 73.38 227 TRP A O 1
ATOM 1915 N N . GLU A 1 228 ? 20.895 4.726 3.726 1.00 69.75 228 GLU A N 1
ATOM 1916 C CA . GLU A 1 228 ? 19.446 4.877 3.526 1.00 69.75 228 GLU A CA 1
ATOM 1917 C C . GLU A 1 228 ? 18.612 3.738 4.167 1.00 69.75 228 GLU A C 1
ATOM 1919 O O . GLU A 1 228 ? 17.383 3.743 4.041 1.00 69.75 228 GLU A O 1
ATOM 1924 N N . GLU A 1 229 ? 19.251 2.748 4.809 1.00 58.38 229 GLU A N 1
ATOM 1925 C CA . GLU A 1 229 ? 18.621 1.621 5.531 1.00 58.38 229 GLU A CA 1
ATOM 1926 C C . GLU A 1 229 ? 18.650 1.808 7.055 1.00 58.38 229 GLU A C 1
ATOM 1928 O O . GLU A 1 229 ? 17.608 1.485 7.675 1.00 58.38 229 GLU A O 1
#

Solvent-accessible surface area (backbone atoms only — not comparable to full-atom values): 13756 Å² total; per-residue (Å²): 114,64,76,57,23,25,36,69,57,96,87,40,42,22,80,44,80,72,32,45,80,48,51,51,59,56,44,66,74,76,58,70,92,89,59,86,82,65,80,61,52,62,71,53,84,63,62,68,75,81,51,43,37,66,31,48,32,76,50,64,85,80,55,104,62,67,82,81,80,50,66,32,87,80,62,75,38,66,50,64,51,78,54,91,86,41,43,43,62,66,54,45,36,75,36,32,23,41,62,42,81,47,43,82,93,35,88,68,51,71,43,79,47,74,40,82,46,96,65,80,59,66,90,35,48,80,58,56,71,60,51,51,54,48,48,23,53,76,68,69,35,82,64,53,69,70,55,45,53,52,49,48,47,69,71,52,44,48,58,88,93,18,40,37,31,36,37,80,57,48,65,60,56,49,51,52,52,49,53,55,47,52,73,70,40,78,86,52,56,57,66,59,51,46,48,38,48,60,72,42,62,48,68,71,64,35,55,66,66,64,65,76,65,85,61,97,46,74,63,64,44,51,52,55,57,59,72,76,103

Secondary structure (DSSP, 8-state):
-GGGTEEEETTEEEEEES-GGGGGGGGGGG--TTSPPPTTTTTSPP-GGGTEEEPPEE-GGGSSS----PEETTTTEE-SBSSSS-BHHHHHHHHEEEEEEE-SS-TT-PEEEEEE-SS--GGGS--HHHHHHHHHHHHTSPPPHHHHHHHHHHHHSEETTEEEEB-TTHHHHHHHHHHHHHHHHTTS-HHHHHHHHHHT-SHHHHHHHH-S---SSHHHHHHHHHHT-